Protein AF-A0A964AQ81-F1 (afdb_monomer)

Sequence (277 aa):
MRSPRIARAAFLLLAVCAVAWAATDEEYERGAGLTPALTATPPTLTADADIQGQTYTINPALGIEGCTVDFAFQKAMTGTSPYPAAPGRTVNGVYVKIHSSFSPVCERVCESVTALQVLRNTTTNADGERVTDQPTSRGRRARSGSDDPTAASQGWRVDSGGTDPRYGTGDAVTGSMDPGSETGSAQAPLIVRDAPGHWNTARSAGKDFYTCAVCENPPAQAQVLGCVHWGYFIDASGHAAFDPKPPTTHATAPQQVQDALTRFEGISGNTSYNIPF

Secondary structure (DSSP, 8-state):
-PPP-----------------PPPHHHHHHHTT-HHHHHSSS-SEEE-TTTTT-EEEESSGGG-TT--EEEEEEEEEEEEEE-TTSTT-EEEEEEEEEEEEE-HHHHTT-SEEEEEEEEEEEEE-TTS-EEEPPPSSHHHHHHHTTT-TT-TTTT-EE--SSS--SS-B--GGGS----EEE-B-SSS-EEEEE---EETT--SEEEEEEEEEEEE-TTSPPEEEEEEEEEEEE-TTS-EEESSSS-EEESS--HHHHHHHHHHHTSTTPPP-----

pLDDT: mean 87.77, std 15.88, range [39.0, 98.69]

Foldseek 3Di:
DDDDDDDDDDPDPPPPPPPPDADDPVLLCVLQQNVCQCPDVVRQKAADPLQAQDKDKDPPFVPDHQWMKIWGFPGWTFGKGDGPVDPPFIFGAIKTKIWIAIGPSVQVVFAKKFKAKKKFKWFQDPVRDIATDADPDPVLCLLQCVVPPPQLLRRIATQAPDQERTQDCDDSNVSDNGWHWDMDHNVGTIITIDDGDHTLPDARIKMKMWMFIWGDDPPDAIATSWIKIKMWGQHRVSTIDIPPVVIDIGSHQDSNRVSSLVSSVPDPPHDHSRYDD

Radius of gyration: 21.35 Å; Cα contacts (8 Å, |Δi|>4): 668; chains: 1; bounding box: 62×70×64 Å

Structure (mmCIF, N/CA/C/O backbone):
data_AF-A0A964AQ81-F1
#
_entry.id   AF-A0A964AQ81-F1
#
loop_
_atom_site.group_PDB
_atom_site.id
_atom_site.type_symbol
_atom_site.label_atom_id
_atom_site.label_alt_id
_atom_site.label_comp_id
_atom_site.label_asym_id
_atom_site.label_entity_id
_atom_site.label_seq_id
_atom_site.pdbx_PDB_ins_code
_atom_site.Cartn_x
_atom_site.Cartn_y
_atom_site.Cartn_z
_atom_site.occupancy
_atom_site.B_iso_or_equiv
_atom_site.auth_seq_id
_atom_site.auth_comp_id
_atom_site.auth_asym_id
_atom_site.auth_atom_id
_atom_site.pdbx_PDB_model_num
ATOM 1 N N . MET A 1 1 ? -40.116 53.678 37.582 1.00 48.47 1 MET A N 1
ATOM 2 C CA . MET A 1 1 ? -38.789 53.246 37.093 1.00 48.47 1 MET A CA 1
ATOM 3 C C . MET A 1 1 ? -38.991 52.004 36.237 1.00 48.47 1 MET A C 1
ATOM 5 O O . MET A 1 1 ? -39.529 51.026 36.737 1.00 48.47 1 MET A O 1
ATOM 9 N N . ARG A 1 2 ? -38.734 52.101 34.925 1.00 43.31 2 ARG A N 1
ATOM 10 C CA . ARG A 1 2 ? -39.034 51.059 33.926 1.00 43.31 2 ARG A CA 1
ATOM 11 C C . ARG A 1 2 ? -37.835 50.116 33.784 1.00 43.31 2 ARG A C 1
ATOM 13 O O . ARG A 1 2 ? -36.723 50.587 33.584 1.00 43.31 2 ARG A O 1
ATOM 20 N N . SER A 1 3 ? -38.086 48.813 33.887 1.00 40.03 3 SER A N 1
ATOM 21 C CA . SER A 1 3 ? -37.094 47.744 33.721 1.00 40.03 3 SER A CA 1
ATOM 22 C C . SER A 1 3 ? -36.855 47.460 32.226 1.00 40.03 3 SER A C 1
ATOM 24 O O . SER A 1 3 ? -37.843 47.320 31.495 1.00 40.03 3 SER A O 1
ATOM 26 N N . PRO A 1 4 ? -35.604 47.397 31.728 1.00 53.12 4 PRO A N 1
ATOM 27 C CA . PRO A 1 4 ? -35.339 47.129 30.321 1.00 53.12 4 PRO A CA 1
ATOM 28 C C . PRO A 1 4 ? -35.401 45.623 30.030 1.00 53.12 4 PRO A C 1
ATOM 30 O O . PRO A 1 4 ? -34.745 44.808 30.675 1.00 53.12 4 PRO A O 1
ATOM 33 N N . ARG A 1 5 ? -36.203 45.253 29.026 1.00 53.56 5 ARG A N 1
ATOM 34 C CA . ARG A 1 5 ? -36.255 43.900 28.459 1.00 53.56 5 ARG A CA 1
ATOM 35 C C . ARG A 1 5 ? -35.026 43.688 27.575 1.00 53.56 5 ARG A C 1
ATOM 37 O O . ARG A 1 5 ? -34.899 44.336 26.541 1.00 53.56 5 ARG A O 1
ATOM 44 N N . ILE A 1 6 ? -34.143 42.776 27.973 1.00 50.34 6 ILE A N 1
ATOM 45 C CA . ILE A 1 6 ? -33.010 42.326 27.157 1.00 50.34 6 ILE A CA 1
ATOM 46 C C . ILE A 1 6 ? -33.541 41.305 26.145 1.00 50.34 6 ILE A C 1
ATOM 48 O O . ILE A 1 6 ? -33.956 40.206 26.515 1.00 50.34 6 ILE A O 1
ATOM 52 N N . ALA A 1 7 ? -33.566 41.688 24.870 1.00 48.69 7 ALA A N 1
ATOM 53 C CA . ALA A 1 7 ? -33.881 40.797 23.762 1.00 48.69 7 ALA A CA 1
ATOM 54 C C . ALA A 1 7 ? -32.706 39.831 23.539 1.00 48.69 7 ALA A C 1
ATOM 56 O O . ALA A 1 7 ? -31.598 40.253 23.213 1.00 48.69 7 ALA A O 1
ATOM 57 N N . ARG A 1 8 ? -32.939 38.529 23.733 1.00 49.16 8 ARG A N 1
ATOM 58 C CA . ARG A 1 8 ? -31.987 37.477 23.361 1.00 49.16 8 ARG A CA 1
ATOM 59 C C . ARG A 1 8 ? -32.063 37.266 21.850 1.00 49.16 8 ARG A C 1
ATOM 61 O O . ARG A 1 8 ? -33.038 36.707 21.358 1.00 49.16 8 ARG A O 1
ATOM 68 N N . ALA A 1 9 ? -31.047 37.727 21.128 1.00 46.38 9 ALA A N 1
ATOM 69 C CA . ALA A 1 9 ? -30.838 37.374 19.731 1.00 46.38 9 ALA A CA 1
ATOM 70 C C . ALA A 1 9 ? -30.375 35.911 19.654 1.00 46.38 9 ALA A C 1
ATOM 72 O O . ALA A 1 9 ? -29.319 35.560 20.178 1.00 46.38 9 ALA A O 1
ATOM 73 N N . ALA A 1 10 ? -31.187 35.053 19.038 1.00 45.59 10 ALA A N 1
ATOM 74 C CA . ALA A 1 10 ? -30.802 33.691 18.703 1.00 45.59 10 ALA A CA 1
ATOM 75 C C . ALA A 1 10 ? -29.895 33.737 17.465 1.00 45.59 10 ALA A C 1
ATOM 77 O O . ALA A 1 10 ? -30.363 33.976 16.353 1.00 45.59 10 ALA A O 1
ATOM 78 N N . PHE A 1 11 ? -28.591 33.551 17.666 1.00 43.47 11 PHE A N 1
ATOM 79 C CA . PHE A 1 11 ? -27.650 33.304 16.578 1.00 43.47 11 PHE A CA 1
ATOM 80 C C . PHE A 1 11 ? -27.856 31.868 16.087 1.00 43.47 11 PHE A C 1
ATOM 82 O O . PHE A 1 11 ? -27.459 30.910 16.749 1.00 43.47 11 PHE A O 1
ATOM 89 N N . LEU A 1 12 ? -28.516 31.723 14.939 1.00 42.31 12 LEU A N 1
ATOM 90 C CA . LEU A 1 12 ? -28.568 30.471 14.194 1.00 42.31 12 LEU A CA 1
ATOM 91 C C . LEU A 1 12 ? -27.187 30.278 13.542 1.00 42.31 12 LEU A C 1
ATOM 93 O O . LEU A 1 12 ? -26.885 30.909 12.529 1.00 42.31 12 LEU A O 1
ATOM 97 N N . LEU A 1 13 ? -26.318 29.462 14.144 1.00 42.22 13 LEU A N 1
ATOM 98 C CA . LEU A 1 13 ? -25.118 28.980 13.460 1.00 42.22 13 LEU A CA 1
ATOM 99 C C . LEU A 1 13 ? -25.564 28.007 12.363 1.00 42.22 13 LEU A C 1
ATOM 101 O O . LEU A 1 13 ? -25.889 26.854 12.635 1.00 42.22 13 LEU A O 1
ATOM 105 N N . LEU A 1 14 ? -25.581 28.476 11.116 1.00 41.16 14 LEU A N 1
ATOM 106 C CA . LEU A 1 14 ? -25.519 27.601 9.952 1.00 41.16 14 LEU A CA 1
ATOM 107 C C . LEU A 1 14 ? -24.127 26.964 9.941 1.00 41.16 14 LEU A C 1
ATOM 109 O O . LEU A 1 14 ? -23.158 27.568 9.484 1.00 41.16 14 LEU A O 1
ATOM 113 N N . ALA A 1 15 ? -24.027 25.756 10.492 1.00 40.09 15 ALA A N 1
ATOM 114 C CA . ALA A 1 15 ? -22.892 24.885 10.250 1.00 40.09 15 ALA A CA 1
ATOM 115 C C . ALA A 1 15 ? -22.903 24.528 8.759 1.00 40.09 15 ALA A C 1
ATOM 117 O O . ALA A 1 15 ? -23.693 23.702 8.304 1.00 40.09 15 ALA A O 1
ATOM 118 N N . VAL A 1 16 ? -22.065 25.206 7.978 1.00 40.34 16 VAL A N 1
ATOM 119 C CA . VAL A 1 16 ? -21.731 24.765 6.627 1.00 40.34 16 VAL A CA 1
ATOM 120 C C . VAL A 1 16 ? -20.913 23.490 6.806 1.00 40.34 16 VAL A C 1
ATOM 122 O O . VAL A 1 16 ? -19.717 23.553 7.081 1.00 40.34 16 VAL A O 1
ATOM 125 N N . CYS A 1 17 ? -21.564 22.328 6.716 1.00 39.00 17 CYS A N 1
ATOM 126 C CA . CYS A 1 17 ? -20.859 21.073 6.494 1.00 39.00 17 CYS A CA 1
ATOM 127 C C . CYS A 1 17 ? -20.148 21.208 5.148 1.00 39.00 17 CYS A C 1
ATOM 129 O O . CYS A 1 17 ? -20.772 21.098 4.093 1.00 39.00 17 CYS A O 1
ATOM 131 N N . ALA A 1 18 ? -18.852 21.510 5.186 1.00 42.59 18 ALA A N 1
ATOM 132 C CA . ALA A 1 18 ? -17.992 21.347 4.033 1.00 42.59 18 ALA A CA 1
ATOM 133 C C . ALA A 1 18 ? -17.999 19.853 3.694 1.00 42.59 18 ALA A C 1
ATOM 135 O O . ALA A 1 18 ? -17.359 19.050 4.369 1.00 42.59 18 ALA A O 1
ATOM 136 N N . VAL A 1 19 ? -18.795 19.471 2.697 1.00 44.00 19 VAL A N 1
ATOM 137 C CA . VAL A 1 19 ? -18.707 18.142 2.102 1.00 44.00 19 VAL A CA 1
ATOM 138 C C . VAL A 1 19 ? -17.374 18.124 1.370 1.00 44.00 19 VAL A C 1
ATOM 140 O O . VAL A 1 19 ? -17.234 18.762 0.325 1.00 44.00 19 VAL A O 1
ATOM 143 N N . ALA A 1 20 ? -16.373 17.474 1.961 1.00 52.44 20 ALA A N 1
ATOM 144 C CA . ALA A 1 20 ? -15.154 17.144 1.246 1.00 52.44 20 ALA A CA 1
ATOM 145 C C . ALA A 1 20 ? -15.567 16.318 0.019 1.00 52.44 20 ALA A C 1
ATOM 147 O O . ALA A 1 20 ? -16.202 15.272 0.159 1.00 52.44 20 ALA A O 1
ATOM 148 N N . TRP A 1 21 ? -15.308 16.833 -1.181 1.00 50.22 21 TRP A N 1
ATOM 149 C CA . TRP A 1 21 ? -15.565 16.091 -2.410 1.00 50.22 21 TRP A CA 1
ATOM 150 C C . TRP A 1 21 ? -14.539 14.962 -2.505 1.00 50.22 21 TRP A C 1
ATOM 152 O O . TRP A 1 21 ? -13.345 15.220 -2.623 1.00 50.22 21 TRP A O 1
ATOM 162 N N . ALA A 1 22 ? -15.007 13.719 -2.433 1.00 63.88 22 ALA A N 1
ATOM 163 C CA . ALA A 1 22 ? -14.205 12.555 -2.776 1.00 63.88 22 ALA A CA 1
ATOM 164 C C . ALA A 1 22 ? -13.901 12.565 -4.280 1.00 63.88 22 ALA A C 1
ATOM 166 O O . ALA A 1 22 ? -14.817 12.728 -5.091 1.00 63.88 22 ALA A O 1
ATOM 167 N N . ALA A 1 23 ? -12.634 12.377 -4.657 1.00 70.19 23 ALA A N 1
ATOM 168 C CA . ALA A 1 23 ? -12.266 12.220 -6.059 1.00 70.19 23 ALA A CA 1
ATOM 169 C C . ALA A 1 23 ? -12.896 10.937 -6.625 1.00 70.19 23 ALA A C 1
ATOM 171 O O . ALA A 1 23 ? -12.799 9.857 -6.037 1.00 70.19 23 ALA A O 1
ATOM 172 N N . THR A 1 24 ? -13.521 11.038 -7.795 1.00 85.25 24 THR A N 1
ATOM 173 C CA . THR A 1 24 ? -13.991 9.859 -8.530 1.00 85.25 24 THR A CA 1
ATOM 174 C C . THR A 1 24 ? -12.811 8.975 -8.945 1.00 85.25 24 THR A C 1
ATOM 176 O O . THR A 1 24 ? -11.669 9.429 -9.050 1.00 85.25 24 THR A O 1
ATOM 179 N N . ASP A 1 25 ? -13.072 7.695 -9.231 1.00 87.50 25 ASP A N 1
ATOM 180 C CA . ASP A 1 25 ? -12.021 6.791 -9.721 1.00 87.50 25 ASP A CA 1
ATOM 181 C C . ASP A 1 25 ? -11.381 7.308 -11.011 1.00 87.50 25 ASP A C 1
ATOM 183 O O . ASP A 1 25 ? -10.165 7.255 -11.150 1.00 87.50 25 ASP A O 1
ATOM 187 N N . GLU A 1 26 ? -12.185 7.863 -11.918 1.00 89.69 26 GLU A N 1
ATOM 188 C CA . GLU A 1 26 ? -11.698 8.445 -13.168 1.00 89.69 26 GLU A CA 1
ATOM 189 C C . GLU A 1 26 ? -10.786 9.655 -12.915 1.00 89.69 26 GLU A C 1
ATOM 191 O O . GLU A 1 26 ? -9.747 9.794 -13.562 1.00 89.69 26 GLU A O 1
ATOM 196 N N . GLU A 1 27 ? -11.132 10.522 -11.958 1.00 87.00 27 GLU A N 1
ATOM 197 C CA . GLU A 1 27 ? -10.295 11.663 -11.577 1.00 87.00 27 GLU A CA 1
ATOM 198 C C . GLU A 1 27 ? -8.957 11.220 -10.992 1.00 87.00 27 GLU A C 1
ATOM 200 O O . GLU A 1 27 ? -7.918 11.730 -11.422 1.00 87.00 27 GLU A O 1
ATOM 205 N N . TYR A 1 28 ? -8.974 10.247 -10.075 1.00 87.25 28 TYR A N 1
ATOM 206 C CA . TYR A 1 28 ? -7.752 9.666 -9.526 1.00 87.25 28 TYR A CA 1
ATOM 207 C C . TYR A 1 28 ? -6.903 9.026 -10.628 1.00 87.25 28 TYR A C 1
ATOM 209 O O . TYR A 1 28 ? -5.718 9.326 -10.750 1.00 87.25 28 TYR A O 1
ATOM 217 N N . GLU A 1 29 ? -7.494 8.175 -11.468 1.00 91.81 29 GLU A N 1
ATOM 218 C CA . GLU A 1 29 ? -6.781 7.468 -12.536 1.00 91.81 29 GLU A CA 1
ATOM 219 C C . GLU A 1 29 ? -6.177 8.421 -13.559 1.00 91.81 29 GLU A C 1
ATOM 221 O O . GLU A 1 29 ? -5.062 8.197 -14.035 1.00 91.81 29 GLU A O 1
ATOM 226 N N . ARG A 1 30 ? -6.880 9.509 -13.875 1.00 89.62 30 ARG A N 1
ATOM 227 C CA . ARG A 1 30 ? -6.361 10.569 -14.734 1.00 89.62 30 ARG A CA 1
ATOM 228 C C . ARG A 1 30 ? -5.190 11.294 -14.073 1.00 89.62 30 ARG A C 1
ATOM 230 O O . ARG A 1 30 ? -4.161 11.467 -14.723 1.00 89.62 30 ARG A O 1
ATOM 237 N N . GLY A 1 31 ? -5.320 11.681 -12.802 1.00 84.38 31 GLY A N 1
ATOM 238 C CA . GLY A 1 31 ? -4.259 12.351 -12.039 1.00 84.38 31 GLY A CA 1
ATOM 239 C C . GLY A 1 31 ? -3.008 11.483 -11.863 1.00 84.38 31 GLY A C 1
ATOM 240 O O . GLY A 1 31 ? -1.887 11.955 -12.040 1.00 84.38 31 GLY A O 1
ATOM 241 N N . ALA A 1 32 ? -3.198 10.187 -11.622 1.00 86.38 32 ALA A N 1
ATOM 242 C CA . ALA A 1 32 ? -2.133 9.196 -11.498 1.00 86.38 32 ALA A CA 1
ATOM 243 C C . ALA A 1 32 ? -1.562 8.727 -12.855 1.00 86.38 32 ALA A C 1
ATOM 245 O O . ALA A 1 32 ? -0.608 7.950 -12.885 1.00 86.38 32 ALA A O 1
ATOM 246 N N . GLY A 1 33 ? -2.108 9.187 -13.990 1.00 90.00 33 GLY A N 1
ATOM 247 C CA . GLY A 1 33 ? -1.639 8.810 -15.330 1.00 90.00 33 GLY A CA 1
ATOM 248 C C . GLY A 1 33 ? -1.951 7.373 -15.740 1.00 90.00 33 GLY A C 1
ATOM 249 O O . GLY A 1 33 ? -1.288 6.828 -16.623 1.00 90.00 33 GLY A O 1
ATOM 250 N N . LEU A 1 34 ? -2.948 6.753 -15.113 1.00 93.50 34 LEU A N 1
ATOM 251 C CA . LEU A 1 34 ? -3.354 5.371 -15.355 1.00 93.50 34 LEU A CA 1
ATOM 252 C C . LEU A 1 34 ? -4.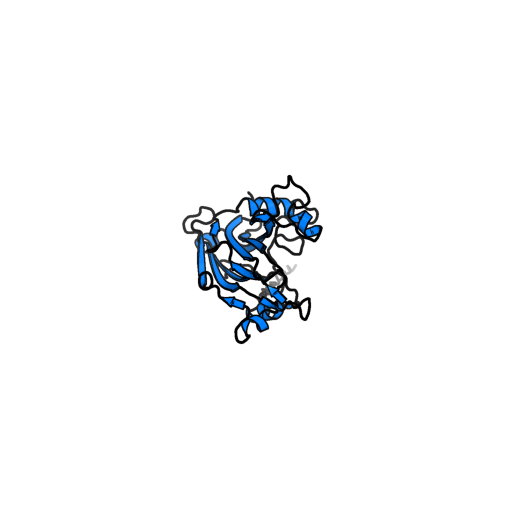265 5.242 -16.579 1.00 93.50 34 LEU A C 1
ATOM 254 O O . LEU A 1 34 ? -4.234 4.208 -17.246 1.00 93.50 34 LEU A O 1
ATOM 258 N N . THR A 1 35 ? -5.027 6.287 -16.930 1.00 95.12 35 THR A N 1
ATOM 259 C CA . THR A 1 35 ? -6.010 6.245 -18.031 1.00 95.12 35 THR A CA 1
ATOM 260 C C . THR A 1 35 ? -5.450 5.673 -19.343 1.00 95.12 35 THR A C 1
ATOM 262 O O . THR A 1 35 ? -6.100 4.789 -19.905 1.00 95.12 35 THR A O 1
ATOM 265 N N . PRO A 1 36 ? -4.256 6.068 -19.843 1.00 96.06 36 PRO A N 1
ATOM 266 C CA . PRO A 1 36 ? -3.727 5.497 -21.083 1.00 96.06 36 PRO A CA 1
ATOM 267 C C . PRO A 1 36 ? -3.436 3.994 -20.985 1.00 96.06 36 PRO A C 1
ATOM 269 O O . PRO A 1 36 ? -3.613 3.276 -21.962 1.00 96.06 36 PRO A O 1
ATOM 272 N N . ALA A 1 37 ? -3.015 3.508 -19.815 1.00 96.56 37 ALA A N 1
ATOM 273 C CA . ALA A 1 37 ? -2.722 2.093 -19.596 1.00 96.56 37 ALA A CA 1
ATOM 274 C C . ALA A 1 37 ? -3.994 1.241 -19.497 1.00 96.56 37 ALA A C 1
ATOM 276 O O . ALA A 1 37 ? -4.024 0.114 -19.988 1.00 96.56 37 ALA A O 1
ATOM 277 N N . LEU A 1 38 ? -5.042 1.802 -18.887 1.00 97.00 38 LEU A N 1
ATOM 278 C CA . LEU A 1 38 ? -6.349 1.165 -18.716 1.00 97.00 38 LEU A CA 1
ATOM 279 C C . LEU A 1 38 ? -7.154 1.104 -20.021 1.00 97.00 38 LEU A C 1
ATOM 281 O O . LEU A 1 38 ? -7.921 0.169 -20.228 1.00 97.00 38 LEU A O 1
ATOM 285 N N . THR A 1 39 ? -6.991 2.100 -20.896 1.00 96.88 39 THR A N 1
ATOM 286 C CA . THR A 1 39 ? -7.784 2.254 -22.133 1.00 96.88 39 THR A CA 1
ATOM 287 C C . THR A 1 39 ? -7.048 1.831 -23.407 1.00 96.88 39 THR A C 1
ATOM 289 O O . THR A 1 39 ? -7.644 1.837 -24.485 1.00 96.88 39 THR A O 1
ATOM 292 N N . ALA A 1 40 ? -5.769 1.443 -23.316 1.00 97.06 40 ALA A N 1
ATOM 293 C CA . ALA A 1 40 ? -5.023 0.897 -24.450 1.00 97.06 40 ALA A CA 1
ATOM 294 C C . ALA A 1 40 ? -5.694 -0.368 -25.023 1.00 97.06 40 ALA A C 1
ATOM 296 O O . ALA A 1 40 ? -6.472 -1.050 -24.359 1.00 97.06 40 ALA A O 1
ATOM 297 N N . THR A 1 41 ? -5.400 -0.696 -26.284 1.00 96.56 41 THR A N 1
ATOM 298 C CA . THR A 1 41 ? -5.907 -1.905 -26.955 1.00 96.56 41 THR A CA 1
ATOM 299 C C . THR A 1 41 ? -4.725 -2.719 -27.507 1.00 96.56 41 THR A C 1
ATOM 301 O O . THR A 1 41 ? -4.213 -2.373 -28.574 1.00 96.56 41 THR A O 1
ATOM 304 N N . PRO A 1 42 ? -4.276 -3.786 -26.812 1.00 95.88 42 PRO A N 1
ATOM 305 C CA . PRO A 1 42 ? -4.765 -4.259 -25.509 1.00 95.88 42 PRO A CA 1
ATOM 306 C C . PRO A 1 42 ? -4.348 -3.339 -24.338 1.00 95.88 42 PRO A C 1
ATOM 308 O O . PRO A 1 42 ? -3.364 -2.605 -24.477 1.00 95.88 42 PRO A O 1
ATOM 311 N N . PRO A 1 43 ? -5.054 -3.381 -23.188 1.00 97.31 43 PRO A N 1
ATOM 312 C CA . PRO A 1 43 ? -4.645 -2.665 -21.981 1.00 97.31 43 PRO A CA 1
ATOM 313 C C . PRO A 1 43 ? -3.256 -3.103 -21.515 1.00 97.31 43 PRO A C 1
ATOM 315 O O . PRO A 1 43 ? -2.910 -4.283 -21.602 1.00 97.31 43 PRO A O 1
ATOM 318 N N . THR A 1 44 ? -2.463 -2.164 -20.998 1.00 97.38 44 THR A N 1
ATOM 319 C CA . THR A 1 44 ? -1.135 -2.462 -20.428 1.00 97.38 44 THR A CA 1
ATO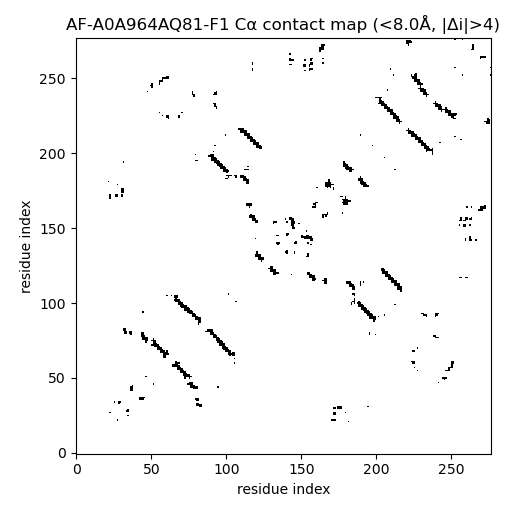M 320 C C . THR A 1 44 ? -1.164 -2.625 -18.912 1.00 97.38 44 THR A C 1
ATOM 322 O O . THR A 1 44 ? -0.194 -3.121 -18.340 1.00 97.38 44 THR A O 1
ATOM 325 N N . LEU A 1 45 ? -2.267 -2.221 -18.273 1.00 97.50 45 LEU A N 1
ATOM 326 C CA . LEU A 1 45 ? -2.673 -2.675 -16.948 1.00 97.50 45 LEU A CA 1
ATOM 327 C C . LEU A 1 45 ? -3.833 -3.654 -17.113 1.00 97.50 45 LEU A C 1
ATOM 329 O O . LEU A 1 45 ? -4.856 -3.315 -17.706 1.00 97.50 45 LEU A O 1
ATOM 333 N N . THR A 1 46 ? -3.676 -4.861 -16.585 1.00 97.94 46 THR A N 1
ATOM 334 C CA . THR A 1 46 ? -4.656 -5.944 -16.712 1.00 97.94 46 THR A CA 1
ATOM 335 C C . THR A 1 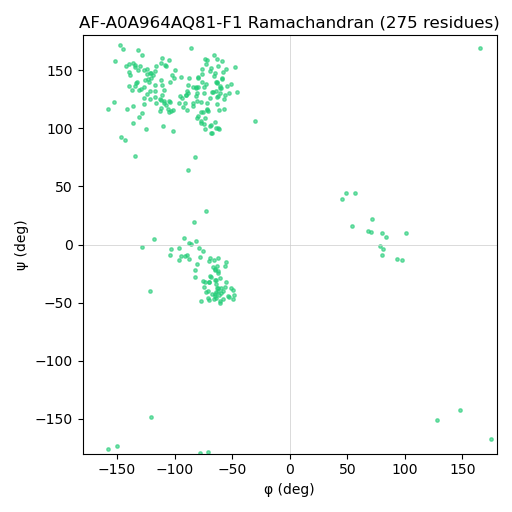46 ? -5.109 -6.415 -15.343 1.00 97.94 46 THR A C 1
ATOM 337 O O . THR A 1 46 ? -4.294 -6.524 -14.432 1.00 97.94 46 THR A O 1
ATOM 340 N N . ALA A 1 47 ? -6.401 -6.705 -15.196 1.00 98.12 47 ALA A N 1
ATOM 341 C CA . ALA A 1 47 ? -6.951 -7.239 -13.955 1.00 98.12 47 ALA A CA 1
ATOM 342 C C . ALA A 1 47 ? -6.315 -8.590 -13.593 1.00 98.12 47 ALA A C 1
ATOM 344 O O . ALA A 1 47 ? -6.212 -9.481 -14.437 1.00 98.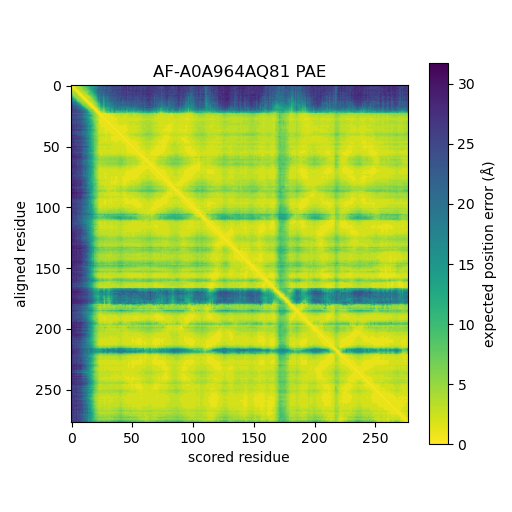12 47 ALA A O 1
ATOM 345 N N . ASP A 1 48 ? -5.950 -8.751 -12.325 1.00 98.19 48 ASP A N 1
ATOM 346 C CA . ASP A 1 48 ? -5.646 -10.048 -11.741 1.00 98.19 48 ASP A CA 1
ATOM 347 C C . ASP A 1 48 ? -6.969 -10.731 -11.371 1.00 98.19 48 ASP A C 1
ATOM 349 O O . ASP A 1 48 ? -7.675 -10.299 -10.457 1.00 98.19 48 ASP A O 1
ATOM 353 N N . ALA A 1 49 ? -7.329 -11.776 -12.118 1.00 97.50 49 ALA A N 1
ATOM 354 C CA . ALA A 1 49 ? -8.627 -12.440 -12.002 1.00 97.50 49 ALA A CA 1
ATOM 355 C C . ALA A 1 49 ? -8.860 -13.128 -10.646 1.00 97.50 49 ALA A C 1
ATOM 357 O O . ALA A 1 49 ? -10.012 -13.354 -10.278 1.00 97.50 49 ALA A O 1
ATOM 358 N N . ASP A 1 50 ? -7.798 -13.437 -9.898 1.00 97.69 50 ASP A N 1
ATOM 359 C CA . ASP A 1 50 ? -7.913 -14.136 -8.616 1.00 97.69 50 ASP A CA 1
ATOM 360 C C . ASP A 1 50 ? -8.046 -13.168 -7.432 1.00 97.69 50 ASP A C 1
ATOM 362 O O . ASP A 1 50 ? -8.311 -13.609 -6.316 1.00 97.69 50 ASP A O 1
ATOM 366 N N . ILE A 1 51 ? -7.838 -11.862 -7.646 1.00 98.31 51 ILE A N 1
ATOM 367 C CA . ILE A 1 51 ? -7.876 -10.840 -6.586 1.00 98.31 51 ILE A CA 1
ATOM 368 C C . ILE A 1 51 ? -8.921 -9.767 -6.885 1.00 98.31 51 ILE A C 1
ATOM 370 O O . ILE A 1 51 ? -9.619 -9.323 -5.974 1.00 98.31 51 ILE A O 1
ATOM 374 N N . GLN A 1 52 ? -9.069 -9.336 -8.140 1.00 98.50 52 GLN A N 1
ATOM 375 C CA . GLN A 1 52 ? -10.023 -8.281 -8.465 1.00 98.50 52 GLN A CA 1
ATOM 376 C C . GLN A 1 52 ? -11.457 -8.733 -8.161 1.00 98.50 52 GLN A C 1
ATOM 378 O O . GLN A 1 52 ? -11.918 -9.773 -8.625 1.00 98.50 52 GLN A O 1
ATOM 383 N N . GLY A 1 53 ? -12.173 -7.919 -7.389 1.00 97.50 53 GLY A N 1
ATOM 384 C CA . GLY A 1 53 ? -13.523 -8.206 -6.911 1.00 97.50 53 GLY A CA 1
ATOM 385 C C . GLY A 1 53 ? -13.578 -9.124 -5.688 1.00 97.50 53 GLY A C 1
ATOM 386 O O . GLY A 1 53 ? -14.667 -9.329 -5.153 1.00 97.50 53 GLY A O 1
ATOM 387 N N . GLN A 1 54 ? -12.445 -9.650 -5.211 1.00 98.62 54 GLN A N 1
ATOM 388 C CA . GLN A 1 54 ? -12.408 -10.445 -3.985 1.00 98.62 54 GLN A CA 1
ATOM 389 C C . GLN A 1 54 ? -12.508 -9.559 -2.743 1.00 98.62 54 GLN A C 1
ATOM 391 O O . GLN A 1 54 ? -12.079 -8.402 -2.734 1.00 98.62 54 GLN A O 1
ATOM 396 N N . THR A 1 55 ? -13.078 -10.131 -1.685 1.00 98.62 55 THR A N 1
ATOM 397 C CA . THR A 1 55 ? -13.211 -9.495 -0.372 1.00 98.62 55 THR A CA 1
ATOM 398 C C . THR A 1 55 ? -12.526 -10.350 0.679 1.00 98.62 55 THR A C 1
ATOM 400 O O . THR A 1 55 ? -12.747 -11.558 0.741 1.00 98.62 55 THR A O 1
ATOM 403 N N . TYR A 1 56 ? -11.708 -9.708 1.507 1.00 98.38 56 TYR A N 1
ATOM 404 C CA . TYR A 1 56 ? -11.002 -10.351 2.605 1.00 98.38 56 TYR A CA 1
ATOM 405 C C . TYR A 1 56 ? -11.542 -9.826 3.930 1.00 98.38 56 TYR A C 1
ATOM 407 O O . TYR A 1 56 ? -11.407 -8.644 4.244 1.00 98.38 56 TYR A O 1
ATOM 415 N N . THR A 1 57 ? -12.163 -10.718 4.694 1.00 98.25 57 THR A N 1
ATOM 416 C CA . THR A 1 57 ? -12.940 -10.369 5.884 1.00 98.25 57 THR A CA 1
ATOM 417 C C . THR A 1 57 ? -12.152 -10.612 7.168 1.00 98.25 57 THR A C 1
ATOM 419 O O . THR A 1 57 ? -11.422 -11.597 7.298 1.00 98.25 57 THR A O 1
ATOM 422 N N . ILE A 1 58 ? -12.343 -9.730 8.144 1.00 97.62 58 ILE A N 1
ATOM 423 C CA . ILE A 1 58 ? -11.912 -9.883 9.534 1.00 97.62 58 ILE A CA 1
ATOM 424 C C . ILE A 1 58 ? -13.156 -9.918 10.411 1.00 97.62 58 ILE A C 1
ATOM 426 O O . ILE A 1 58 ? -13.922 -8.959 10.434 1.00 97.62 58 ILE A O 1
ATOM 430 N N . ASN A 1 59 ? -13.328 -11.004 11.161 1.00 95.44 59 ASN A N 1
ATOM 431 C CA . ASN A 1 59 ? -14.360 -11.147 12.183 1.00 95.44 59 ASN A CA 1
ATOM 432 C C . ASN A 1 59 ? -13.871 -12.145 13.256 1.00 95.44 59 ASN A C 1
ATOM 434 O O . ASN A 1 59 ? -13.555 -13.282 12.895 1.00 95.44 59 ASN A O 1
ATOM 438 N N . PRO A 1 60 ? -13.803 -11.771 14.546 1.00 94.88 60 PRO A N 1
ATOM 439 C CA . PRO A 1 60 ? -14.128 -10.456 15.103 1.00 94.88 60 PRO A CA 1
ATOM 440 C C . PRO A 1 60 ? -12.978 -9.446 14.957 1.00 94.88 60 PRO A C 1
ATOM 442 O O . PRO A 1 60 ? -11.826 -9.750 15.268 1.00 94.88 60 PRO A O 1
ATOM 445 N N . ALA A 1 61 ? -13.293 -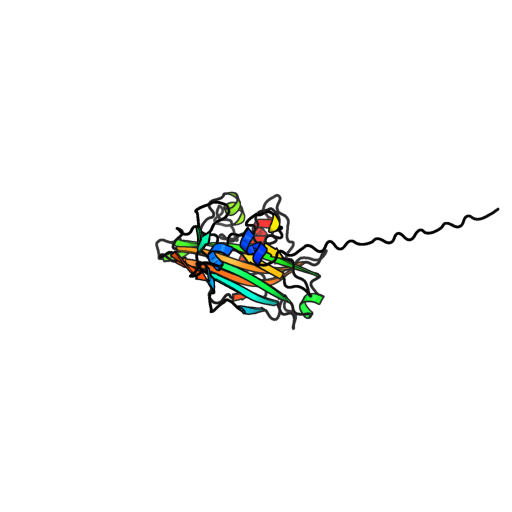8.218 14.549 1.00 92.62 61 ALA A N 1
ATOM 446 C CA . ALA A 1 61 ? -12.390 -7.074 14.667 1.00 92.62 61 ALA A CA 1
ATOM 447 C C . ALA A 1 61 ? -12.415 -6.514 16.100 1.00 92.62 61 ALA A C 1
ATOM 449 O O . ALA A 1 61 ? -13.449 -6.542 16.770 1.00 92.62 61 ALA A O 1
ATOM 450 N N . LEU A 1 62 ? -11.257 -6.061 16.603 1.00 88.81 62 LEU A N 1
ATOM 451 C CA . LEU A 1 62 ? -11.050 -5.643 18.005 1.00 88.81 62 LEU A CA 1
ATOM 452 C C . LEU A 1 62 ? -11.452 -6.695 19.065 1.00 88.81 62 LEU A C 1
ATOM 454 O O . LEU A 1 62 ? -11.641 -6.365 20.234 1.00 88.81 62 LEU A O 1
ATOM 458 N N . GLY A 1 63 ? -11.630 -7.962 18.675 1.00 89.62 63 GLY A N 1
ATOM 459 C CA . GLY A 1 63 ? -12.197 -8.993 19.552 1.00 89.62 63 GLY A CA 1
ATOM 460 C C . GLY A 1 63 ? -13.679 -8.783 19.902 1.00 89.62 63 GLY A C 1
ATOM 461 O O . GLY A 1 63 ? -14.192 -9.468 20.785 1.00 89.62 63 GLY A O 1
ATOM 462 N N . ILE A 1 64 ? -14.377 -7.863 19.228 1.00 90.69 64 ILE A N 1
ATOM 463 C CA . ILE A 1 64 ? -15.800 -7.583 19.438 1.00 90.69 64 ILE A CA 1
ATOM 464 C C . ILE A 1 64 ? -16.621 -8.488 18.516 1.00 90.69 64 ILE A C 1
ATOM 466 O O . ILE A 1 64 ? -16.563 -8.370 17.292 1.00 90.69 64 ILE A O 1
ATOM 470 N N . GLU A 1 65 ? -17.412 -9.390 19.096 1.00 94.00 65 GLU A N 1
ATOM 471 C CA . GLU A 1 65 ? -18.285 -10.288 18.334 1.00 94.00 65 GLU A CA 1
ATOM 472 C C . GLU A 1 65 ? -19.238 -9.501 17.418 1.00 94.00 65 GLU A C 1
ATOM 474 O O . GLU A 1 65 ? -19.914 -8.563 17.845 1.00 94.00 65 GLU A O 1
ATOM 479 N N . GLY A 1 66 ? -19.275 -9.871 16.136 1.00 91.69 66 GLY A N 1
ATOM 480 C CA . GLY A 1 66 ? -20.097 -9.203 15.125 1.00 91.69 66 GLY A CA 1
ATOM 481 C C . GLY A 1 66 ? -19.502 -7.906 14.567 1.00 91.69 66 GLY A C 1
ATOM 482 O O . GLY A 1 66 ? -20.020 -7.402 13.566 1.00 91.69 66 GLY A O 1
ATOM 483 N N . CYS A 1 67 ? -18.408 -7.380 15.131 1.00 93.50 67 CYS A N 1
ATOM 484 C CA . CYS A 1 67 ? -17.620 -6.335 14.478 1.00 93.50 67 CYS A CA 1
ATOM 485 C C . CYS A 1 67 ? -16.832 -6.968 13.325 1.00 93.50 67 CYS A C 1
ATOM 487 O O . CYS A 1 67 ? -15.926 -7.770 13.542 1.00 93.50 67 CYS A O 1
ATOM 489 N N . THR A 1 68 ? -17.234 -6.650 12.094 1.00 95.62 68 THR A N 1
ATOM 490 C CA . THR A 1 68 ? -16.639 -7.179 10.862 1.00 95.62 68 THR A CA 1
ATOM 491 C C . THR A 1 68 ? -16.016 -6.044 10.063 1.00 95.62 68 THR A C 1
ATOM 493 O O . THR A 1 68 ? -16.627 -4.982 9.935 1.00 95.62 68 THR A O 1
ATOM 496 N N . VAL A 1 69 ? -14.822 -6.282 9.523 1.00 96.56 69 VAL A N 1
ATOM 497 C CA . VAL A 1 69 ? -14.140 -5.385 8.582 1.00 96.56 69 VAL A CA 1
ATOM 498 C C . VAL A 1 69 ? -13.886 -6.156 7.297 1.00 96.56 69 VAL A C 1
ATOM 500 O O . VAL A 1 69 ? -13.253 -7.210 7.330 1.00 96.56 69 VAL A O 1
ATOM 503 N N . ASP A 1 70 ? -14.348 -5.625 6.175 1.00 98.00 70 ASP A N 1
ATOM 504 C CA . ASP A 1 70 ? -14.185 -6.235 4.857 1.00 98.00 70 ASP A CA 1
ATOM 505 C C . ASP A 1 70 ? -13.248 -5.394 4.002 1.00 98.00 70 ASP A C 1
ATOM 507 O O . ASP A 1 70 ? -13.536 -4.225 3.780 1.00 98.00 70 ASP A O 1
ATOM 511 N N . PHE A 1 71 ? -12.171 -5.984 3.480 1.00 98.44 71 PHE A N 1
ATOM 512 C CA . PHE A 1 71 ? -11.271 -5.357 2.508 1.00 98.44 71 PHE A CA 1
ATOM 513 C C . PHE A 1 71 ? -11.578 -5.879 1.102 1.00 98.44 71 PHE A C 1
ATOM 515 O O . PHE A 1 71 ? -11.114 -6.953 0.711 1.00 98.44 71 PHE A O 1
ATOM 522 N N . ALA A 1 72 ? -12.363 -5.129 0.332 1.00 98.50 72 ALA A N 1
ATOM 523 C CA . ALA A 1 72 ? -12.740 -5.470 -1.035 1.00 98.50 72 ALA A CA 1
ATOM 524 C C . ALA A 1 72 ? -11.780 -4.847 -2.061 1.00 98.50 72 ALA A C 1
ATOM 526 O O . ALA A 1 72 ? -11.710 -3.623 -2.198 1.00 98.50 72 ALA A O 1
ATOM 527 N N . PHE A 1 73 ? -11.087 -5.680 -2.839 1.00 98.38 73 PHE A N 1
ATOM 528 C CA . PHE A 1 73 ? -10.180 -5.255 -3.912 1.00 98.38 73 PHE A CA 1
ATOM 529 C C . PHE A 1 73 ? -10.970 -4.941 -5.186 1.00 98.38 73 PHE A C 1
ATOM 531 O O . PHE A 1 73 ? -10.985 -5.708 -6.147 1.00 98.38 73 PHE A O 1
ATOM 538 N N . GLN A 1 74 ? -11.648 -3.793 -5.201 1.00 97.88 74 GLN A N 1
ATOM 539 C CA . GLN A 1 74 ? -12.453 -3.323 -6.338 1.00 97.88 74 GLN A CA 1
ATOM 540 C C . GLN A 1 74 ? -11.634 -3.229 -7.631 1.00 97.88 74 GLN A C 1
ATOM 542 O O . GLN A 1 74 ? -12.129 -3.547 -8.712 1.00 97.88 74 GLN A O 1
ATOM 547 N N . LYS A 1 75 ? -10.364 -2.827 -7.512 1.00 97.75 75 LYS A N 1
ATOM 548 C CA . LYS A 1 75 ? -9.367 -2.954 -8.576 1.00 97.75 75 LYS A CA 1
ATOM 549 C C . LYS A 1 75 ? -8.147 -3.671 -8.027 1.00 97.75 75 LYS A C 1
ATOM 551 O O . LYS A 1 75 ? -7.681 -3.350 -6.935 1.00 97.75 75 LYS A O 1
ATOM 556 N N . ALA A 1 76 ? -7.642 -4.617 -8.803 1.00 98.19 76 ALA A N 1
ATOM 557 C CA . ALA A 1 76 ? -6.382 -5.295 -8.558 1.00 98.19 76 ALA A CA 1
ATOM 558 C C . ALA A 1 76 ? -5.778 -5.598 -9.924 1.00 98.19 76 ALA A C 1
ATOM 560 O O . ALA A 1 76 ? -6.134 -6.582 -10.565 1.00 98.19 76 ALA A O 1
ATOM 561 N N . MET A 1 77 ? -4.945 -4.690 -10.417 1.00 98.38 77 MET A N 1
ATOM 562 C CA . MET A 1 77 ? -4.410 -4.745 -11.774 1.00 98.38 77 MET A CA 1
ATOM 563 C C . MET A 1 77 ? -2.893 -4.805 -11.734 1.00 98.38 77 MET A C 1
ATOM 565 O O . MET A 1 77 ? -2.278 -4.141 -10.906 1.00 98.38 77 MET A O 1
ATOM 569 N N . THR A 1 78 ? -2.289 -5.559 -12.642 1.00 97.88 78 THR A N 1
ATOM 570 C CA . THR A 1 78 ? -0.837 -5.673 -12.807 1.00 97.88 78 THR A CA 1
ATOM 571 C C . THR A 1 78 ? -0.418 -5.130 -14.165 1.00 97.88 78 THR A C 1
ATOM 573 O O . THR A 1 78 ? -1.195 -5.128 -15.122 1.00 97.88 78 THR A O 1
ATOM 576 N N . GLY A 1 79 ? 0.827 -4.671 -14.264 1.00 97.00 79 GLY A N 1
ATOM 577 C CA . GLY A 1 79 ? 1.449 -4.310 -15.533 1.00 97.00 79 GLY A CA 1
ATOM 578 C C . GLY A 1 79 ? 2.046 -2.913 -15.524 1.00 97.00 79 GLY A C 1
ATOM 579 O O . GLY A 1 79 ? 2.493 -2.410 -14.492 1.00 97.00 79 GLY A O 1
ATOM 580 N N . THR A 1 80 ? 2.080 -2.296 -16.703 1.00 96.62 80 THR A N 1
ATOM 581 C CA . THR A 1 80 ? 2.817 -1.051 -16.930 1.00 96.62 80 THR A CA 1
ATOM 582 C C . THR A 1 80 ? 1.902 0.132 -17.194 1.00 96.62 80 THR A C 1
ATOM 584 O O . THR A 1 80 ? 0.944 0.014 -17.960 1.00 96.62 80 THR A O 1
ATOM 587 N N . SER A 1 81 ? 2.260 1.299 -16.663 1.00 95.44 81 SER A N 1
ATOM 588 C CA . SER A 1 81 ? 1.576 2.565 -16.929 1.00 95.44 81 SER A CA 1
ATOM 589 C C . SER A 1 81 ? 2.554 3.715 -17.188 1.00 95.44 81 SER A C 1
ATOM 591 O O . SER A 1 81 ? 3.710 3.659 -16.759 1.00 95.44 81 SER A O 1
ATOM 593 N N . PRO A 1 82 ? 2.135 4.774 -17.904 1.00 94.12 82 PRO A N 1
ATOM 594 C CA . PRO A 1 82 ? 2.889 6.024 -17.965 1.00 94.12 82 PRO A CA 1
ATOM 595 C C . PRO A 1 82 ? 3.154 6.604 -16.574 1.00 94.12 82 PRO A C 1
ATOM 597 O O . PRO A 1 82 ? 2.363 6.410 -15.653 1.00 94.12 82 PRO A O 1
ATOM 600 N N . TYR A 1 83 ? 4.255 7.342 -16.435 1.00 90.19 83 TYR A N 1
ATOM 601 C CA . TYR A 1 83 ? 4.585 8.066 -15.209 1.00 90.19 83 TYR A CA 1
ATOM 602 C C . TYR A 1 83 ? 4.450 9.586 -15.426 1.00 90.19 83 TYR A C 1
ATOM 604 O O . TYR A 1 83 ? 5.346 10.189 -16.023 1.00 90.19 83 TYR A O 1
ATOM 612 N N . PRO A 1 84 ? 3.358 10.226 -14.959 1.00 86.44 84 PRO A N 1
ATOM 613 C CA . PRO A 1 84 ? 3.079 11.652 -15.153 1.00 86.44 84 PRO A CA 1
ATOM 614 C C . PRO A 1 84 ? 4.244 12.587 -14.833 1.00 86.44 84 PRO A C 1
ATOM 616 O O . PRO A 1 84 ? 4.534 13.501 -15.603 1.00 86.44 84 PRO A O 1
ATOM 619 N N . ALA A 1 85 ? 4.948 12.337 -13.726 1.00 85.31 85 ALA A N 1
ATOM 620 C CA . ALA A 1 85 ? 6.032 13.203 -13.273 1.00 85.31 85 ALA A CA 1
ATOM 621 C C . ALA A 1 85 ? 7.338 13.056 -14.086 1.00 85.31 85 ALA A C 1
ATOM 623 O O . ALA A 1 85 ? 8.280 13.814 -13.861 1.00 85.31 85 ALA A O 1
ATOM 624 N N . ALA A 1 86 ? 7.423 12.113 -15.035 1.00 87.88 86 ALA A N 1
ATOM 625 C CA . ALA A 1 86 ? 8.529 12.027 -15.991 1.00 87.88 86 ALA A CA 1
ATOM 626 C C . ALA A 1 86 ? 8.018 11.587 -17.380 1.00 87.88 86 ALA A C 1
ATOM 628 O O . ALA A 1 86 ? 7.993 10.388 -17.678 1.00 87.88 86 ALA A O 1
ATOM 629 N N . PRO A 1 87 ? 7.629 12.538 -18.252 1.00 89.19 87 PRO A N 1
ATOM 630 C CA . PRO A 1 87 ? 7.105 12.242 -19.583 1.00 89.19 87 PRO A CA 1
ATOM 631 C C . PRO A 1 87 ? 7.997 11.288 -20.390 1.00 89.19 87 PRO A C 1
ATOM 633 O O . PRO A 1 87 ? 9.223 11.398 -20.384 1.00 89.19 87 PRO A O 1
ATOM 636 N N . GLY A 1 88 ? 7.376 10.332 -21.086 1.00 91.88 88 GLY A N 1
ATOM 637 C CA . GLY A 1 88 ? 8.076 9.297 -21.859 1.00 91.88 88 GLY A CA 1
ATOM 638 C C . GLY A 1 88 ? 8.647 8.146 -21.022 1.00 91.88 88 GLY A C 1
ATOM 639 O O . GLY A 1 88 ? 9.213 7.208 -21.581 1.00 91.88 88 GLY A O 1
ATOM 640 N N . ARG A 1 89 ? 8.496 8.182 -19.693 1.00 94.19 89 ARG A N 1
ATOM 641 C CA . ARG A 1 89 ? 8.846 7.077 -18.795 1.00 94.19 89 ARG A CA 1
ATOM 642 C C . ARG A 1 89 ? 7.598 6.290 -18.416 1.00 94.19 89 ARG A C 1
ATOM 644 O O . ARG A 1 89 ? 6.500 6.838 -18.322 1.00 94.19 89 ARG A O 1
ATOM 651 N N . THR A 1 90 ? 7.790 5.004 -18.157 1.00 95.62 90 THR A N 1
ATOM 652 C CA . THR A 1 90 ? 6.747 4.110 -17.655 1.00 95.62 90 THR A CA 1
ATOM 653 C C . THR A 1 90 ? 7.193 3.443 -16.364 1.00 95.62 90 THR A C 1
ATOM 655 O O . THR A 1 90 ? 8.386 3.232 -16.107 1.00 95.62 90 THR A O 1
ATOM 658 N N . VAL A 1 91 ? 6.205 3.122 -15.544 1.00 95.06 91 VAL A N 1
ATOM 659 C CA . VAL A 1 91 ? 6.337 2.348 -14.318 1.00 95.06 91 VAL A CA 1
ATOM 660 C C . VAL A 1 91 ? 5.647 0.999 -14.488 1.00 95.06 91 VAL A C 1
ATOM 662 O O . VAL A 1 91 ? 4.785 0.841 -15.346 1.00 95.06 91 VAL A O 1
ATOM 665 N N . ASN A 1 92 ? 6.076 0.018 -13.707 1.00 95.69 92 ASN A N 1
ATOM 666 C CA . ASN A 1 92 ? 5.565 -1.340 -13.638 1.00 95.69 92 ASN A CA 1
ATOM 667 C C . ASN A 1 92 ? 5.222 -1.665 -12.179 1.00 95.69 92 ASN A C 1
ATOM 669 O O . ASN A 1 92 ? 5.843 -1.127 -11.254 1.00 95.69 92 ASN A O 1
ATOM 673 N N . GLY A 1 93 ? 4.243 -2.535 -11.969 1.00 95.62 93 GLY A N 1
ATOM 674 C CA . GLY A 1 93 ? 3.792 -2.925 -10.637 1.00 95.62 93 GLY A CA 1
ATOM 675 C C . GLY A 1 93 ? 2.307 -3.239 -10.624 1.00 95.62 93 GLY A C 1
ATOM 676 O O . GLY A 1 93 ? 1.788 -3.813 -11.583 1.00 95.62 93 GLY A O 1
ATOM 677 N N . VAL A 1 94 ? 1.638 -2.855 -9.537 1.00 96.88 94 VAL A N 1
ATOM 678 C CA . VAL A 1 94 ? 0.193 -3.035 -9.375 1.00 96.88 94 VAL A CA 1
ATOM 679 C C . VAL A 1 94 ? -0.522 -1.716 -9.145 1.00 96.88 94 VAL A C 1
ATOM 681 O O . VAL A 1 94 ? 0.028 -0.802 -8.536 1.00 96.88 94 VAL A O 1
ATOM 684 N N . TYR A 1 95 ? -1.751 -1.648 -9.641 1.00 96.56 95 TYR A N 1
ATOM 685 C CA . TYR A 1 95 ? -2.737 -0.639 -9.291 1.00 96.56 95 TYR A CA 1
ATOM 686 C C . TYR A 1 95 ? -3.831 -1.309 -8.457 1.00 96.56 95 TYR A C 1
ATOM 688 O O . TYR A 1 95 ? -4.451 -2.276 -8.913 1.00 96.56 95 TYR A O 1
ATOM 696 N N . VAL A 1 96 ? -4.076 -0.800 -7.250 1.00 97.12 96 VAL A N 1
ATOM 697 C CA . VAL A 1 96 ? -5.149 -1.287 -6.377 1.00 97.12 96 VAL A CA 1
ATOM 698 C C . VAL A 1 96 ? -6.149 -0.193 -6.039 1.00 97.12 96 VAL A C 1
ATOM 700 O O . VAL A 1 96 ? -5.800 0.977 -5.883 1.00 97.12 96 VAL A O 1
ATOM 703 N N . LYS A 1 97 ? -7.404 -0.613 -5.871 1.00 96.38 97 LYS A N 1
ATOM 704 C CA . LYS A 1 97 ? -8.444 0.133 -5.167 1.00 96.38 97 LYS A CA 1
ATOM 705 C C . LYS A 1 97 ? -9.054 -0.792 -4.124 1.00 96.38 97 LYS A C 1
ATOM 707 O O . LYS A 1 97 ? -9.722 -1.761 -4.485 1.00 96.38 97 LYS A O 1
ATOM 712 N N . ILE A 1 98 ? -8.837 -0.473 -2.855 1.00 97.75 98 ILE A N 1
ATOM 713 C CA . ILE A 1 98 ? -9.337 -1.236 -1.714 1.00 97.75 98 ILE A CA 1
ATOM 714 C C . ILE A 1 98 ? -10.470 -0.436 -1.073 1.00 97.75 98 ILE A C 1
ATOM 716 O O . ILE A 1 98 ? -10.273 0.700 -0.649 1.00 97.75 98 ILE A O 1
ATOM 720 N N . HIS A 1 99 ? -11.663 -1.023 -1.027 1.00 97.19 99 HIS A N 1
ATOM 721 C CA . HIS A 1 99 ? -12.789 -0.531 -0.239 1.00 97.19 99 HIS A CA 1
ATOM 722 C C . HIS A 1 99 ? -12.820 -1.279 1.083 1.00 97.19 99 HIS A C 1
ATOM 724 O O . HIS A 1 99 ? -12.949 -2.500 1.079 1.00 97.19 99 HIS A O 1
ATOM 730 N N . SER A 1 100 ? -12.740 -0.549 2.189 1.00 96.75 100 SER A N 1
ATOM 731 C CA . SER A 1 100 ? -12.904 -1.119 3.520 1.00 96.75 100 SER A CA 1
ATOM 732 C C . SER A 1 100 ? -14.276 -0.749 4.070 1.00 96.75 100 SER A C 1
ATOM 734 O O . SER A 1 100 ? -14.545 0.435 4.278 1.00 96.75 100 SER A O 1
ATOM 736 N N . SER A 1 101 ? -15.147 -1.736 4.270 1.00 95.50 101 SER A N 1
ATOM 737 C CA . SER A 1 101 ? -16.459 -1.548 4.904 1.00 95.50 101 SER A CA 1
ATOM 738 C C . SER A 1 101 ? -16.493 -2.153 6.300 1.00 95.50 101 SER A C 1
ATOM 740 O O . SER A 1 101 ? -15.758 -3.092 6.605 1.00 95.50 101 SER A O 1
ATOM 742 N N . PHE A 1 102 ? -17.368 -1.610 7.143 1.00 93.06 102 PHE A N 1
ATOM 743 C CA . PHE A 1 102 ? -17.445 -1.926 8.564 1.00 93.06 102 PHE A CA 1
ATOM 744 C C . PHE A 1 102 ? -18.867 -2.354 8.913 1.00 93.06 102 PHE A C 1
ATOM 746 O O . PHE A 1 102 ? -19.829 -1.796 8.388 1.00 93.06 102 PHE A O 1
ATOM 753 N N . SER A 1 103 ? -19.022 -3.350 9.785 1.00 93.06 103 SER A N 1
ATOM 754 C CA . SER A 1 103 ? -20.353 -3.706 10.277 1.00 93.06 103 SER A CA 1
ATOM 755 C C . SER A 1 103 ? -20.882 -2.644 11.253 1.00 93.06 103 SER A C 1
ATOM 757 O O . SER A 1 103 ? -20.085 -2.029 11.970 1.00 93.06 103 SER A O 1
ATOM 759 N N . PRO A 1 104 ? -22.216 -2.520 11.419 1.00 90.25 104 PRO A N 1
ATOM 760 C CA . PRO A 1 104 ? -22.822 -1.605 12.392 1.00 90.25 104 PRO A CA 1
ATOM 761 C C . PRO A 1 104 ? -22.366 -1.790 13.844 1.00 90.25 104 PRO A C 1
ATOM 763 O O . PRO A 1 104 ? -22.554 -0.915 14.689 1.00 90.25 104 PRO A O 1
ATOM 766 N N . VAL A 1 105 ? -21.786 -2.947 14.172 1.00 90.00 105 VAL A N 1
ATOM 767 C CA . VAL A 1 105 ? -21.216 -3.201 15.499 1.00 90.00 105 VAL A CA 1
ATOM 768 C C . VAL A 1 105 ? -19.910 -2.425 15.686 1.00 90.00 105 VAL A C 1
ATOM 770 O O . VAL A 1 105 ? -19.718 -1.843 16.751 1.00 90.00 105 VAL A O 1
ATOM 773 N N . CYS A 1 106 ? -19.055 -2.357 14.660 1.00 85.50 106 CYS A N 1
ATOM 774 C CA . CYS A 1 106 ? -17.814 -1.577 14.699 1.00 85.50 106 CYS A CA 1
ATOM 775 C C . CYS A 1 106 ? -18.081 -0.068 14.811 1.00 85.50 106 CYS A C 1
ATOM 777 O O . CYS A 1 106 ? -17.324 0.659 15.440 1.00 85.50 106 CYS A O 1
ATOM 779 N N . GLU A 1 107 ? -19.195 0.406 14.258 1.00 79.19 107 GLU A N 1
ATOM 780 C CA . GLU A 1 107 ? -19.584 1.823 14.280 1.00 79.19 107 GLU A CA 1
ATOM 781 C C . GLU A 1 107 ? -19.861 2.349 15.688 1.00 79.19 107 GLU A C 1
ATOM 783 O O . GLU A 1 107 ? -19.630 3.516 15.986 1.00 79.19 107 GLU A O 1
ATOM 788 N N . ARG A 1 108 ? -20.330 1.484 16.595 1.00 82.38 108 ARG A N 1
ATOM 789 C CA . ARG A 1 108 ? -20.591 1.876 17.991 1.00 82.38 108 ARG A CA 1
ATOM 790 C C . ARG A 1 108 ? -19.328 2.299 18.729 1.00 82.38 108 ARG A C 1
ATOM 792 O O . ARG A 1 108 ? -19.429 2.916 19.787 1.00 82.38 108 ARG A O 1
ATOM 799 N N . VAL A 1 109 ? -18.170 1.916 18.200 1.00 82.31 109 VAL A N 1
ATOM 800 C CA . VAL A 1 109 ? -16.865 2.197 18.779 1.00 82.31 109 VAL A CA 1
ATOM 801 C C . VAL A 1 109 ? -15.998 3.050 17.862 1.00 82.31 109 VAL A C 1
ATOM 803 O O . VAL A 1 109 ? -14.858 3.250 18.239 1.00 82.31 109 VAL A O 1
ATOM 806 N N . CYS A 1 110 ? -16.485 3.534 16.709 1.00 83.81 110 CYS A N 1
ATOM 807 C CA . CYS A 1 110 ? -15.687 4.292 15.736 1.00 83.81 110 CYS A CA 1
ATOM 808 C C . CYS A 1 110 ? -16.470 5.436 15.095 1.00 83.81 110 CYS A C 1
ATOM 810 O O . CYS A 1 110 ? -17.421 5.191 14.354 1.00 83.81 110 CYS A O 1
ATOM 812 N N . GLU A 1 111 ? -16.036 6.677 15.328 1.00 82.12 111 GLU A N 1
ATOM 813 C CA . GLU A 1 111 ? -16.616 7.859 14.677 1.00 82.12 111 GLU A CA 1
ATOM 814 C C . GLU A 1 111 ? -16.129 8.006 13.227 1.00 82.12 111 GLU A C 1
ATOM 816 O O . GLU A 1 111 ? -16.937 8.150 12.306 1.00 82.12 111 GLU A O 1
ATOM 821 N N . SER A 1 112 ? -14.815 7.912 13.012 1.00 90.06 112 SER A N 1
ATOM 822 C CA . SER A 1 112 ? -14.196 7.938 11.686 1.00 90.06 112 SER A CA 1
ATOM 823 C C . SER A 1 112 ? -13.141 6.851 11.544 1.00 90.06 112 SER A C 1
ATOM 825 O O . SER A 1 112 ? -12.555 6.390 12.525 1.00 90.06 112 SER A O 1
ATOM 827 N N . VAL A 1 113 ? -12.899 6.424 10.306 1.00 92.25 113 VAL A N 1
ATOM 828 C CA . VAL A 1 113 ? -11.882 5.419 9.998 1.00 92.25 113 VAL A CA 1
ATOM 829 C C . VAL A 1 113 ? -10.936 5.942 8.931 1.00 92.25 113 VAL A C 1
ATOM 831 O O . VAL A 1 113 ? -11.344 6.257 7.818 1.00 92.25 113 VAL A O 1
ATOM 834 N N . THR A 1 114 ? -9.654 6.008 9.249 1.00 94.00 114 THR A N 1
ATOM 835 C CA . THR A 1 114 ? -8.593 6.461 8.347 1.00 94.00 114 THR A CA 1
ATOM 836 C C . THR A 1 114 ? -7.685 5.297 7.961 1.00 94.00 114 THR A C 1
ATOM 838 O O . THR A 1 114 ? -7.666 4.245 8.604 1.00 94.00 114 THR A O 1
ATOM 841 N N . ALA A 1 115 ? -6.937 5.452 6.869 1.00 95.38 115 ALA A N 1
ATOM 842 C CA . ALA A 1 115 ? -5.963 4.452 6.453 1.00 95.38 115 ALA A CA 1
ATOM 843 C C . ALA A 1 115 ? -4.607 4.708 7.120 1.00 95.38 115 ALA A C 1
ATOM 845 O O . ALA A 1 115 ? -4.105 5.833 7.150 1.00 95.38 115 ALA A O 1
ATOM 846 N N . LEU A 1 116 ? -3.974 3.638 7.588 1.00 96.56 116 LEU A N 1
ATOM 847 C CA . LEU A 1 116 ? -2.535 3.567 7.816 1.00 96.56 116 LEU A CA 1
ATOM 848 C C . LEU A 1 116 ? -1.972 2.569 6.814 1.00 96.56 116 LEU A C 1
ATOM 850 O O . LEU A 1 116 ? -2.416 1.426 6.782 1.00 96.56 116 LEU A O 1
ATOM 854 N N . GLN A 1 117 ? -0.981 2.969 6.028 1.00 97.38 117 GLN A N 1
ATOM 855 C CA . GLN A 1 117 ? -0.240 2.033 5.193 1.00 97.38 117 GLN A CA 1
ATOM 856 C C . GLN A 1 117 ? 1.213 2.024 5.635 1.00 97.38 117 GLN A C 1
ATOM 858 O O . GLN A 1 117 ? 1.831 3.077 5.801 1.00 97.38 117 GLN A O 1
ATOM 863 N N . VAL A 1 118 ? 1.765 0.832 5.816 1.00 97.69 118 VAL A N 1
ATOM 864 C CA . VAL A 1 118 ? 3.208 0.642 5.937 1.00 97.69 118 VAL A CA 1
ATOM 865 C C . VAL A 1 118 ? 3.679 -0.205 4.778 1.00 97.69 118 VAL A C 1
ATOM 867 O O . VAL A 1 118 ? 2.944 -1.060 4.283 1.00 97.69 118 VAL A O 1
ATOM 870 N N . LEU A 1 119 ? 4.914 0.020 4.355 1.00 97.06 119 LEU A N 1
ATOM 871 C CA . LEU A 1 119 ? 5.486 -0.721 3.250 1.00 97.06 119 LEU A CA 1
ATOM 872 C C . LEU A 1 119 ? 6.941 -1.084 3.495 1.00 97.06 119 LEU A C 1
ATOM 874 O O . LEU A 1 119 ? 7.676 -0.378 4.196 1.00 97.06 119 LEU A O 1
ATOM 878 N N . ARG A 1 120 ? 7.371 -2.143 2.820 1.00 97.06 120 ARG A N 1
ATOM 879 C CA . ARG A 1 120 ? 8.764 -2.556 2.695 1.00 97.06 120 ARG A CA 1
ATOM 880 C C . ARG A 1 120 ? 9.101 -2.777 1.226 1.00 97.06 120 ARG A C 1
ATOM 882 O O . ARG A 1 120 ? 8.347 -3.424 0.510 1.00 97.06 120 ARG A O 1
ATOM 889 N N . ASN A 1 121 ? 10.239 -2.251 0.776 1.00 96.88 121 ASN A N 1
ATOM 890 C CA . ASN A 1 121 ? 10.758 -2.602 -0.547 1.00 96.88 121 ASN A CA 1
ATOM 891 C C . ASN A 1 121 ? 11.458 -3.963 -0.447 1.00 96.88 121 ASN A C 1
ATOM 893 O O . ASN A 1 121 ? 12.118 -4.237 0.557 1.00 96.88 121 ASN A O 1
ATOM 897 N N . THR A 1 122 ? 11.362 -4.784 -1.483 1.00 97.12 122 THR A N 1
ATOM 898 C CA . THR A 1 122 ? 12.010 -6.097 -1.539 1.00 97.12 122 THR A CA 1
ATOM 899 C C . THR A 1 122 ? 12.795 -6.277 -2.831 1.00 97.12 122 THR A C 1
ATOM 901 O O . THR A 1 122 ? 12.499 -5.649 -3.848 1.00 97.12 122 THR A O 1
ATOM 904 N N . THR A 1 123 ? 13.815 -7.128 -2.784 1.00 97.38 123 THR A N 1
ATOM 905 C CA . THR A 1 123 ? 14.635 -7.524 -3.934 1.00 97.38 123 THR A CA 1
ATOM 906 C C . THR A 1 123 ? 15.048 -8.990 -3.808 1.00 97.38 123 THR A C 1
ATOM 908 O O . THR A 1 123 ? 14.879 -9.582 -2.742 1.00 97.38 123 THR A O 1
ATOM 911 N N . THR A 1 124 ? 15.596 -9.582 -4.865 1.00 97.25 124 THR A N 1
ATOM 912 C CA . THR A 1 124 ? 16.246 -10.899 -4.802 1.00 97.25 124 THR A CA 1
ATOM 913 C C . THR A 1 124 ? 17.756 -10.739 -4.610 1.00 97.25 124 THR A C 1
ATOM 915 O O . THR A 1 124 ? 18.400 -10.007 -5.362 1.00 97.25 124 THR A O 1
ATOM 918 N N . ASN A 1 125 ? 18.336 -11.412 -3.611 1.00 95.38 125 ASN A N 1
ATOM 919 C CA . ASN A 1 125 ? 19.786 -11.435 -3.392 1.00 95.38 125 ASN A CA 1
ATOM 920 C C . ASN A 1 125 ? 20.501 -12.407 -4.362 1.00 95.38 125 ASN A C 1
ATOM 922 O O . ASN A 1 125 ? 19.879 -13.036 -5.216 1.00 95.38 125 ASN A O 1
ATOM 926 N N . ALA A 1 126 ? 21.827 -12.527 -4.245 1.00 95.06 126 ALA A N 1
ATOM 927 C CA . ALA A 1 126 ? 22.624 -13.407 -5.108 1.00 95.06 126 ALA A CA 1
ATOM 928 C C . ALA A 1 126 ? 22.261 -14.900 -4.975 1.00 95.06 126 ALA A C 1
ATOM 930 O O . ALA A 1 126 ? 22.457 -15.655 -5.925 1.00 95.06 126 ALA A O 1
ATOM 931 N N . ASP A 1 127 ? 21.702 -15.299 -3.831 1.00 95.62 127 ASP A N 1
ATOM 932 C CA . ASP A 1 127 ? 21.292 -16.673 -3.531 1.00 95.62 127 ASP A CA 1
ATOM 933 C C . ASP A 1 127 ? 19.870 -16.989 -4.030 1.00 95.62 127 ASP A C 1
ATOM 935 O O . ASP A 1 127 ? 19.381 -18.106 -3.875 1.00 95.62 127 ASP A O 1
ATOM 939 N N . GLY A 1 128 ? 19.195 -16.022 -4.661 1.00 93.88 128 GLY A N 1
ATOM 940 C CA . GLY A 1 128 ? 17.823 -16.189 -5.136 1.00 93.88 128 GLY A CA 1
ATOM 941 C C . GLY A 1 128 ? 16.760 -15.951 -4.060 1.00 93.88 128 GLY A C 1
ATOM 942 O O . GLY A 1 128 ? 15.573 -16.138 -4.328 1.00 93.88 128 GLY A O 1
ATOM 943 N N . GLU A 1 129 ? 17.144 -15.502 -2.864 1.00 95.94 129 GLU A N 1
ATOM 944 C CA . GLU A 1 129 ? 16.220 -15.250 -1.760 1.00 95.94 129 GLU A CA 1
ATOM 945 C C . GLU A 1 129 ? 15.645 -13.835 -1.814 1.00 95.94 129 GLU A C 1
ATOM 947 O O . GLU A 1 129 ? 16.335 -12.865 -2.144 1.00 95.94 129 GLU A O 1
ATOM 952 N N . ARG A 1 130 ? 14.371 -13.701 -1.434 1.00 94.69 130 ARG A N 1
ATOM 953 C CA . ARG A 1 130 ? 13.735 -12.393 -1.280 1.00 94.69 130 ARG A CA 1
ATOM 954 C C . ARG A 1 130 ? 14.186 -11.747 0.024 1.00 94.69 130 ARG A C 1
ATOM 956 O O . ARG A 1 130 ? 13.961 -12.284 1.105 1.00 94.69 130 ARG A O 1
ATOM 963 N N . VAL A 1 131 ? 14.765 -10.560 -0.086 1.00 95.81 131 VAL A N 1
ATOM 964 C CA . VAL A 1 131 ? 15.285 -9.774 1.036 1.00 95.81 131 VAL A CA 1
ATOM 965 C C . VAL A 1 131 ? 14.733 -8.351 1.011 1.00 95.81 131 VAL A C 1
ATOM 967 O O . VAL A 1 131 ? 14.229 -7.877 -0.008 1.00 95.81 131 VAL A O 1
ATOM 970 N N . THR A 1 132 ? 14.835 -7.654 2.140 1.00 95.75 132 THR A N 1
ATOM 971 C CA . THR A 1 132 ? 14.537 -6.220 2.237 1.00 95.75 132 THR A CA 1
ATOM 972 C C . THR A 1 132 ? 15.488 -5.414 1.351 1.00 95.75 132 THR A C 1
ATOM 974 O O . THR A 1 132 ? 16.705 -5.515 1.496 1.00 95.75 132 THR A O 1
ATOM 977 N N . ASP A 1 133 ? 14.935 -4.561 0.489 1.00 94.69 133 ASP A N 1
ATOM 978 C CA . ASP A 1 133 ? 15.693 -3.583 -0.290 1.00 94.69 133 ASP A CA 1
ATOM 979 C C . ASP A 1 133 ? 15.729 -2.212 0.400 1.00 94.69 133 ASP A C 1
ATOM 981 O O . ASP A 1 133 ? 14.761 -1.765 1.029 1.00 94.69 133 ASP A O 1
ATOM 985 N N . GLN A 1 134 ? 16.856 -1.519 0.267 1.00 91.00 134 GLN A N 1
ATOM 986 C CA . GLN A 1 134 ? 17.108 -0.266 0.967 1.00 91.00 134 GLN A CA 1
ATOM 987 C C . GLN A 1 134 ? 16.624 0.935 0.142 1.00 91.00 134 GLN A C 1
ATOM 989 O O . GLN A 1 134 ? 17.021 1.104 -1.012 1.00 91.00 134 GLN A O 1
ATOM 994 N N . PRO A 1 135 ? 15.817 1.853 0.709 1.00 90.25 135 PRO A N 1
ATOM 995 C CA . PRO A 1 135 ? 15.434 3.067 -0.000 1.00 90.25 135 PRO A CA 1
ATOM 996 C C . PRO A 1 135 ? 16.644 3.927 -0.406 1.00 90.25 135 PRO A C 1
ATOM 998 O O . PRO A 1 135 ? 17.589 4.132 0.356 1.00 90.25 135 PRO A O 1
ATOM 1001 N N . THR A 1 136 ? 16.586 4.544 -1.583 1.00 87.81 136 THR A N 1
ATOM 1002 C CA . THR A 1 136 ? 17.683 5.397 -2.080 1.00 87.81 136 THR A CA 1
ATOM 1003 C C . THR A 1 136 ? 17.748 6.764 -1.390 1.00 87.81 136 THR A C 1
ATOM 1005 O O . THR A 1 136 ? 18.829 7.323 -1.201 1.00 87.81 136 THR A O 1
ATOM 1008 N N . SER A 1 137 ? 16.610 7.315 -0.959 1.00 90.19 137 SER A N 1
ATOM 1009 C CA . SER A 1 137 ? 16.566 8.612 -0.273 1.00 90.19 137 SER A CA 1
ATOM 1010 C C . SER A 1 137 ? 16.855 8.473 1.225 1.00 90.19 137 SER A C 1
ATOM 1012 O O . SER A 1 137 ? 16.232 7.643 1.892 1.00 90.19 137 SER A O 1
ATOM 1014 N N . ARG A 1 138 ? 17.693 9.361 1.776 1.00 91.25 138 ARG A N 1
ATOM 1015 C CA . ARG A 1 138 ? 18.024 9.405 3.214 1.00 91.25 138 ARG A CA 1
ATOM 1016 C C . ARG A 1 138 ? 16.784 9.462 4.112 1.00 91.25 138 ARG A C 1
ATOM 1018 O O . ARG A 1 138 ? 16.701 8.715 5.073 1.00 91.25 138 ARG A O 1
ATOM 1025 N N . GLY A 1 139 ? 15.798 10.299 3.779 1.00 90.31 139 GLY A N 1
ATOM 1026 C CA . GLY A 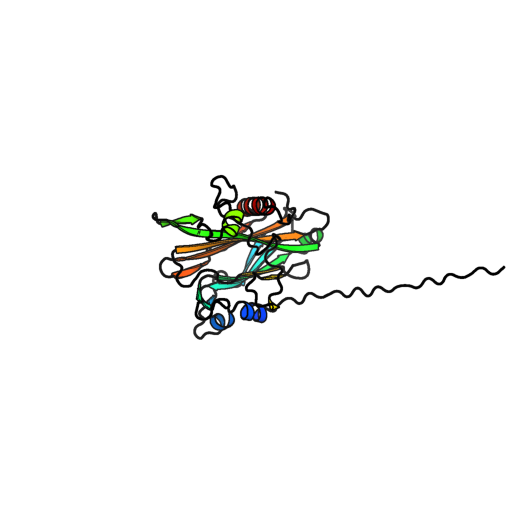1 139 ? 14.572 10.419 4.578 1.00 90.31 139 GLY A CA 1
ATOM 1027 C C . GLY A 1 139 ? 13.748 9.126 4.630 1.00 90.31 139 GLY A C 1
ATOM 1028 O O . GLY A 1 139 ? 13.201 8.784 5.674 1.00 90.31 139 GLY A O 1
ATOM 1029 N N . ARG A 1 140 ? 13.680 8.368 3.525 1.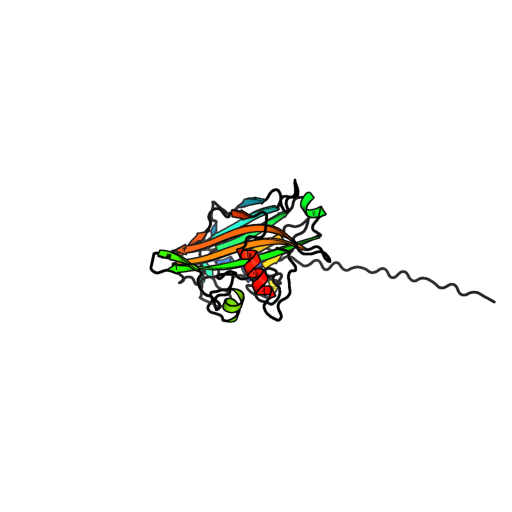00 91.44 140 ARG A N 1
ATOM 1030 C CA . ARG A 1 140 ? 13.017 7.052 3.527 1.00 91.44 140 ARG A CA 1
ATOM 1031 C C . ARG A 1 140 ? 13.821 6.013 4.305 1.00 91.44 140 ARG A C 1
ATOM 1033 O O . ARG A 1 140 ? 13.196 5.279 5.053 1.00 91.44 140 ARG A O 1
ATOM 1040 N N . ARG A 1 141 ? 15.159 6.000 4.200 1.00 93.44 141 ARG A N 1
ATOM 1041 C CA . ARG A 1 141 ? 16.015 5.103 5.002 1.00 93.44 141 ARG A CA 1
ATOM 1042 C C . ARG A 1 141 ? 15.890 5.351 6.499 1.00 93.44 141 ARG A C 1
ATOM 1044 O O . ARG A 1 141 ? 15.749 4.411 7.277 1.00 93.44 141 ARG A O 1
ATOM 1051 N N . ALA A 1 142 ? 15.875 6.624 6.888 1.00 92.06 142 ALA A N 1
ATOM 1052 C CA . ALA A 1 142 ? 15.648 7.023 8.266 1.00 92.06 142 ALA A CA 1
ATOM 1053 C C . ALA A 1 142 ? 14.283 6.536 8.766 1.00 92.06 142 ALA A C 1
ATOM 1055 O O . ALA A 1 142 ? 14.223 6.010 9.868 1.00 92.06 142 ALA A O 1
ATOM 1056 N N . ARG A 1 143 ? 13.216 6.629 7.959 1.00 93.25 143 ARG A N 1
ATOM 1057 C CA . ARG A 1 143 ? 11.877 6.119 8.313 1.00 93.25 143 ARG A CA 1
ATOM 1058 C C . ARG A 1 143 ? 11.780 4.594 8.355 1.00 93.25 143 ARG A C 1
ATOM 1060 O O . ARG A 1 143 ? 11.038 4.082 9.177 1.00 93.25 143 ARG A O 1
ATOM 1067 N N . SER A 1 144 ? 12.529 3.878 7.519 1.00 95.56 144 SER A N 1
ATOM 1068 C CA . SER A 1 144 ? 12.490 2.410 7.460 1.00 95.56 144 SER A CA 1
ATOM 1069 C C . SER A 1 144 ? 13.425 1.696 8.431 1.00 95.56 144 SER A C 1
ATOM 1071 O O . SER A 1 144 ? 13.326 0.481 8.596 1.00 95.56 144 SER A O 1
ATOM 1073 N N . GLY A 1 145 ? 14.360 2.411 9.060 1.00 94.50 145 GLY A N 1
ATOM 1074 C CA . GLY A 1 145 ? 15.402 1.778 9.880 1.00 94.50 145 GLY A CA 1
ATOM 1075 C C . GLY A 1 145 ? 16.551 1.207 9.073 1.00 94.50 145 GLY A C 1
ATOM 1076 O O . GLY A 1 145 ? 17.422 0.554 9.614 1.00 94.50 145 GLY A O 1
ATOM 1077 N N . SER A 1 146 ? 16.602 1.516 7.785 1.00 92.44 146 SER A N 1
ATOM 1078 C CA . SER A 1 146 ? 17.615 1.024 6.857 1.00 92.44 146 SER A CA 1
ATOM 1079 C C . SER A 1 146 ? 19.049 1.417 7.210 1.00 92.44 146 SER A C 1
ATOM 1081 O O . SER A 1 146 ? 19.979 0.697 6.866 1.00 92.44 146 SER A O 1
ATOM 1083 N N . ASP A 1 147 ? 19.230 2.562 7.870 1.00 88.19 147 ASP A N 1
ATOM 1084 C CA . ASP A 1 147 ? 20.546 3.046 8.303 1.00 88.19 147 ASP A CA 1
ATOM 1085 C C . ASP A 1 147 ? 20.952 2.492 9.694 1.00 88.19 147 ASP A C 1
ATOM 1087 O O . ASP A 1 147 ? 22.014 2.843 10.203 1.00 88.19 147 ASP A O 1
ATOM 1091 N N . ASP A 1 148 ? 20.117 1.655 10.325 1.00 90.00 148 ASP A N 1
ATOM 1092 C CA . ASP A 1 148 ? 20.297 1.133 11.685 1.00 90.00 148 ASP A CA 1
ATOM 1093 C C . ASP A 1 148 ? 19.985 -0.378 11.733 1.00 90.00 148 ASP A C 1
ATOM 1095 O O . ASP A 1 148 ? 18.818 -0.769 11.739 1.00 90.00 148 ASP A O 1
ATOM 1099 N N . PRO A 1 149 ? 21.003 -1.256 11.806 1.00 86.62 149 PRO A N 1
ATOM 1100 C CA . PRO A 1 149 ? 20.795 -2.704 11.788 1.00 86.62 149 PRO A CA 1
ATOM 1101 C C . PRO A 1 149 ? 20.047 -3.237 13.020 1.00 86.62 149 PRO A C 1
ATOM 1103 O O . PRO A 1 149 ? 19.606 -4.383 13.008 1.00 86.62 149 PRO A O 1
ATOM 1106 N N . THR A 1 150 ? 19.910 -2.435 14.081 1.00 91.69 150 THR A N 1
ATOM 1107 C CA . THR A 1 150 ? 19.155 -2.793 15.289 1.00 91.69 150 THR A CA 1
ATOM 1108 C C . THR A 1 150 ? 17.725 -2.262 15.279 1.00 91.69 150 THR A C 1
ATOM 1110 O O . THR A 1 150 ? 16.957 -2.552 16.196 1.00 91.69 150 THR A O 1
ATOM 1113 N N . ALA A 1 151 ? 17.338 -1.508 14.246 1.00 93.94 151 ALA A N 1
ATOM 1114 C CA . ALA A 1 151 ? 15.991 -0.983 14.130 1.00 93.94 151 ALA A CA 1
ATOM 1115 C C . ALA A 1 151 ? 14.977 -2.127 14.009 1.00 93.94 151 ALA A C 1
ATOM 1117 O O . ALA A 1 151 ? 14.999 -2.886 13.038 1.00 93.94 151 ALA A O 1
ATOM 1118 N N . ALA A 1 152 ? 14.035 -2.188 14.954 1.00 95.81 152 ALA A N 1
ATOM 1119 C CA . ALA A 1 152 ? 12.955 -3.178 14.956 1.00 95.81 152 ALA A CA 1
ATOM 1120 C C . ALA A 1 152 ? 12.146 -3.168 13.646 1.00 95.81 152 ALA A C 1
ATOM 1122 O O . ALA A 1 152 ? 11.744 -4.213 13.152 1.00 95.81 152 ALA A O 1
ATOM 1123 N N . SER A 1 153 ? 12.011 -1.996 13.014 1.00 93.50 153 SER A N 1
ATOM 1124 C CA . SER A 1 153 ? 11.269 -1.828 11.763 1.00 93.50 153 SER A CA 1
ATOM 1125 C C . SER A 1 153 ? 11.838 -2.621 10.583 1.00 93.50 153 SER A C 1
ATOM 1127 O O . SER A 1 153 ? 11.096 -2.896 9.648 1.00 93.50 153 SER A O 1
ATOM 1129 N N . GLN A 1 154 ? 13.125 -2.998 10.588 1.00 92.31 154 GLN A N 1
ATOM 1130 C CA . GLN A 1 154 ? 13.732 -3.917 9.605 1.00 92.31 154 GLN A CA 1
ATOM 1131 C C . GLN A 1 154 ? 13.373 -3.633 8.124 1.00 92.31 154 GLN A C 1
ATOM 1133 O O . GLN A 1 154 ? 13.154 -4.545 7.320 1.00 92.31 154 GLN A O 1
ATOM 1138 N N . GLY A 1 155 ? 13.300 -2.354 7.739 1.00 95.81 155 GLY A N 1
ATOM 1139 C CA . GLY A 1 155 ? 12.955 -1.915 6.381 1.00 95.81 155 GLY A CA 1
ATOM 1140 C C . GLY A 1 155 ? 11.494 -1.511 6.163 1.00 95.81 155 GLY A C 1
ATOM 1141 O O . GLY A 1 155 ? 11.197 -0.866 5.152 1.00 95.81 155 GLY A O 1
ATOM 1142 N N . TRP A 1 156 ? 10.597 -1.834 7.094 1.00 98.00 156 TRP A N 1
ATOM 1143 C CA . TRP A 1 156 ? 9.220 -1.350 7.101 1.00 98.00 156 TRP A CA 1
ATOM 1144 C C . TRP A 1 156 ? 9.164 0.123 7.489 1.00 98.00 156 TRP A C 1
ATOM 1146 O O . TRP A 1 156 ? 9.858 0.572 8.397 1.00 98.00 156 TRP A O 1
ATOM 1156 N N . ARG A 1 157 ? 8.329 0.891 6.795 1.00 97.19 157 ARG A N 1
ATOM 1157 C CA . ARG A 1 157 ? 8.095 2.312 7.077 1.00 97.19 157 ARG A CA 1
ATOM 1158 C C . ARG A 1 157 ? 6.637 2.662 6.862 1.00 97.19 157 ARG A C 1
ATOM 1160 O O . ARG A 1 157 ? 6.002 2.068 5.997 1.00 97.19 157 ARG A O 1
ATOM 1167 N N . VAL A 1 158 ? 6.160 3.687 7.559 1.00 96.38 158 VAL A N 1
ATOM 1168 C CA . VAL A 1 158 ? 4.901 4.352 7.206 1.00 96.38 158 VAL A CA 1
ATOM 1169 C C . VAL A 1 158 ? 5.012 4.941 5.801 1.00 96.38 158 VAL A C 1
ATOM 1171 O O . VAL A 1 158 ? 5.992 5.619 5.468 1.00 96.38 158 VAL A O 1
ATOM 1174 N N . ASP A 1 159 ? 4.020 4.644 4.970 1.00 93.06 159 ASP A N 1
ATOM 1175 C CA . ASP A 1 159 ? 3.923 5.100 3.591 1.00 93.06 159 ASP A CA 1
ATOM 1176 C C . ASP A 1 159 ? 3.215 6.453 3.510 1.00 93.06 159 ASP A C 1
ATOM 1178 O O . ASP A 1 159 ? 2.120 6.592 2.974 1.00 93.06 159 ASP A O 1
ATOM 1182 N N . SER A 1 160 ? 3.846 7.469 4.094 1.00 86.56 160 SER A N 1
ATOM 1183 C CA . SER A 1 160 ? 3.379 8.847 4.001 1.00 86.56 160 SER A CA 1
ATOM 1184 C C . SER A 1 160 ? 4.456 9.761 3.419 1.00 86.56 160 SER A C 1
ATOM 1186 O O . SER A 1 160 ? 5.663 9.627 3.671 1.00 86.56 160 SER A O 1
ATOM 1188 N N . GLY A 1 161 ? 4.023 10.717 2.594 1.00 76.94 161 GLY A N 1
ATOM 1189 C CA . GLY A 1 161 ? 4.902 11.735 2.019 1.00 76.94 161 GLY A CA 1
ATOM 1190 C C . GLY A 1 161 ? 5.422 12.734 3.060 1.00 76.94 161 GLY A C 1
ATOM 1191 O O . GLY A 1 161 ? 6.532 13.245 2.906 1.00 76.94 161 GLY A O 1
ATOM 1192 N N . GLY A 1 162 ? 4.668 12.953 4.144 1.00 86.44 162 GLY A N 1
ATOM 1193 C CA . GLY A 1 162 ? 4.887 14.021 5.124 1.00 86.44 162 GLY A CA 1
ATOM 1194 C C . GLY A 1 162 ? 5.130 13.548 6.561 1.00 86.44 162 GLY A C 1
ATOM 1195 O O . GLY A 1 162 ? 5.736 12.500 6.793 1.00 86.44 162 GLY A O 1
ATOM 1196 N N . THR A 1 163 ? 4.689 14.379 7.509 1.00 91.69 163 THR A N 1
ATOM 1197 C CA . THR A 1 163 ? 4.819 14.193 8.967 1.00 91.69 163 THR A CA 1
ATOM 1198 C C . THR A 1 163 ? 3.598 13.531 9.606 1.00 91.69 163 THR A C 1
ATOM 1200 O O . THR A 1 163 ? 3.655 13.167 10.776 1.00 91.69 163 THR A O 1
ATOM 1203 N N . ASP A 1 164 ? 2.504 13.376 8.859 1.00 91.88 164 ASP A N 1
ATOM 1204 C CA . ASP A 1 164 ? 1.299 12.663 9.287 1.00 91.88 164 ASP A CA 1
ATOM 1205 C C . ASP A 1 164 ? 1.432 11.170 8.921 1.00 91.88 164 ASP A C 1
ATOM 1207 O O . ASP A 1 164 ? 1.849 10.866 7.794 1.00 91.88 164 ASP A O 1
ATOM 1211 N N . PRO A 1 165 ? 1.153 10.230 9.843 1.00 93.38 165 PRO A N 1
ATOM 1212 C CA . PRO A 1 165 ? 1.221 8.802 9.555 1.00 93.38 165 PRO A CA 1
ATOM 1213 C C . PRO A 1 165 ? 0.018 8.260 8.765 1.00 93.38 165 PRO A C 1
ATOM 1215 O O . PRO A 1 165 ? 0.069 7.122 8.294 1.00 93.38 165 PRO A O 1
ATOM 1218 N N . ARG A 1 166 ? -1.056 9.039 8.602 1.00 92.69 166 ARG A N 1
ATOM 1219 C CA . ARG A 1 166 ? -2.195 8.669 7.755 1.00 92.69 166 ARG A CA 1
ATOM 1220 C C . ARG A 1 166 ? -1.742 8.488 6.310 1.00 92.69 166 ARG A C 1
ATOM 1222 O O . ARG A 1 166 ? -0.984 9.295 5.767 1.00 92.69 166 ARG A O 1
ATOM 1229 N N . TYR A 1 167 ? -2.231 7.430 5.674 1.00 90.19 167 TYR A N 1
ATOM 1230 C CA . TYR A 1 167 ? -2.011 7.211 4.251 1.00 90.19 167 TYR A CA 1
ATOM 1231 C C . TYR A 1 167 ? -2.765 8.279 3.454 1.00 90.19 167 TYR A C 1
ATOM 1233 O O . TYR A 1 167 ? -3.928 8.545 3.748 1.00 90.19 167 TYR A O 1
ATOM 1241 N N . GLY A 1 168 ? -2.078 8.907 2.496 1.00 73.19 168 GLY A N 1
ATOM 1242 C CA . GLY A 1 168 ? -2.386 10.227 1.935 1.00 73.19 168 GLY A CA 1
ATOM 1243 C C . GLY A 1 168 ? -3.863 10.631 1.923 1.00 73.19 168 GLY A C 1
ATOM 1244 O O . GLY A 1 168 ? -4.640 10.183 1.094 1.00 73.19 168 GLY A O 1
ATOM 1245 N N . THR A 1 169 ? -4.237 11.549 2.814 1.00 63.09 169 THR A N 1
ATOM 1246 C CA . THR A 1 169 ? -5.531 12.260 2.798 1.00 63.09 169 THR A CA 1
ATOM 1247 C C . THR A 1 169 ? -5.505 13.464 1.841 1.00 63.09 169 THR A C 1
ATOM 1249 O O . THR A 1 169 ? -6.286 14.406 1.974 1.00 63.09 169 THR A O 1
ATOM 1252 N N . GLY A 1 170 ? -4.545 13.474 0.909 1.00 51.25 170 GLY A N 1
ATOM 1253 C CA . GLY A 1 170 ? -4.285 14.578 -0.004 1.00 51.25 170 GLY A CA 1
ATOM 1254 C C . GLY A 1 170 ? -5.305 14.639 -1.135 1.00 51.25 170 GLY A C 1
ATOM 1255 O O . GLY A 1 170 ? -5.695 13.621 -1.701 1.00 51.25 170 GLY A O 1
ATOM 1256 N N . ASP A 1 171 ? -5.711 15.858 -1.479 1.00 47.53 171 ASP A N 1
ATOM 1257 C CA . ASP A 1 171 ? -6.606 16.135 -2.594 1.00 47.53 171 ASP A CA 1
ATOM 1258 C C . ASP A 1 171 ? -5.925 15.762 -3.926 1.00 47.53 171 ASP A C 1
ATOM 1260 O O . ASP A 1 171 ? -5.028 16.466 -4.415 1.00 47.53 171 ASP A O 1
ATOM 1264 N N . ALA A 1 172 ? -6.354 14.640 -4.515 1.00 44.03 172 ALA A N 1
ATOM 1265 C CA . ALA A 1 172 ? -5.883 14.146 -5.812 1.00 44.03 172 ALA A CA 1
ATOM 1266 C C . ALA A 1 172 ? -6.043 15.188 -6.943 1.00 44.03 172 ALA A C 1
ATOM 1268 O O . ALA A 1 172 ? -5.421 15.067 -8.001 1.00 44.03 172 ALA A O 1
ATOM 1269 N N . VAL A 1 173 ? -6.834 16.248 -6.724 1.00 45.47 173 VAL A N 1
ATOM 1270 C CA . VAL A 1 173 ? -7.094 17.328 -7.687 1.00 45.47 173 VAL A CA 1
ATOM 1271 C C . VAL A 1 173 ? -5.853 18.185 -7.984 1.00 45.47 173 VAL A C 1
ATOM 1273 O O . VAL A 1 173 ? -5.787 18.818 -9.037 1.00 45.47 173 VAL A O 1
ATOM 1276 N N . THR A 1 174 ? -4.814 18.178 -7.141 1.00 47.81 174 THR A N 1
ATOM 1277 C CA . THR A 1 174 ? -3.607 19.005 -7.373 1.00 47.81 174 THR A CA 1
ATOM 1278 C C . THR A 1 174 ? -2.590 18.409 -8.356 1.00 47.81 174 THR A C 1
ATOM 1280 O O . THR A 1 174 ? -1.537 19.005 -8.587 1.00 47.81 174 THR A O 1
ATOM 1283 N N . GLY A 1 175 ? -2.881 17.253 -8.967 1.00 44.34 175 GLY A N 1
ATOM 1284 C CA . GLY A 1 175 ? -1.952 16.580 -9.885 1.00 44.34 175 GLY A CA 1
ATOM 1285 C C . GLY A 1 175 ? -0.725 15.978 -9.189 1.00 44.34 175 GLY A C 1
ATOM 1286 O O . GLY A 1 175 ? 0.225 15.569 -9.859 1.00 44.34 175 GLY A O 1
ATOM 1287 N N . SER A 1 176 ? -0.734 15.921 -7.853 1.00 48.81 176 SER A N 1
ATOM 1288 C CA . SER A 1 176 ? 0.221 15.134 -7.080 1.00 48.81 176 SER A CA 1
ATOM 1289 C C . SER A 1 176 ? -0.155 13.657 -7.196 1.00 48.81 176 SER A C 1
ATOM 1291 O O . SER A 1 176 ? -1.309 13.294 -6.979 1.00 48.81 176 SER A O 1
ATOM 1293 N N . MET A 1 177 ? 0.813 12.793 -7.516 1.00 49.88 177 MET A N 1
ATOM 1294 C CA . MET A 1 177 ? 0.657 11.327 -7.497 1.00 49.88 177 MET A CA 1
ATOM 1295 C C . MET A 1 177 ? 0.596 10.785 -6.063 1.00 49.88 177 MET A C 1
ATOM 1297 O O . MET A 1 177 ? 1.082 9.683 -5.795 1.00 49.88 177 MET A O 1
ATOM 1301 N N . ASP A 1 178 ? 0.101 11.591 -5.125 1.00 55.47 178 ASP A N 1
ATOM 1302 C CA . ASP A 1 178 ? 0.048 11.174 -3.745 1.00 55.47 178 ASP A CA 1
ATOM 1303 C C . ASP A 1 178 ? -0.886 9.966 -3.635 1.00 55.47 178 ASP A C 1
ATOM 1305 O O . ASP A 1 178 ? -1.922 9.905 -4.311 1.00 55.47 178 ASP A O 1
ATOM 1309 N N . PRO A 1 179 ? -0.504 8.972 -2.819 1.00 58.00 179 PRO A N 1
ATOM 1310 C CA . PRO A 1 179 ? -1.419 7.916 -2.430 1.00 58.00 179 PRO A CA 1
ATOM 1311 C C . PRO A 1 179 ? -2.764 8.513 -2.013 1.00 58.00 179 PRO A C 1
ATOM 1313 O O . PRO A 1 179 ? -2.797 9.480 -1.255 1.00 58.00 179 PRO A O 1
ATOM 1316 N N . GLY A 1 180 ? -3.856 7.967 -2.547 1.00 72.06 180 GLY A N 1
ATOM 1317 C CA . GLY A 1 180 ? -5.186 8.520 -2.326 1.00 72.06 180 GLY A CA 1
ATOM 1318 C C . GLY A 1 180 ? -5.933 7.685 -1.306 1.00 72.06 180 GLY A C 1
ATOM 1319 O O . GLY A 1 180 ? -6.255 6.530 -1.591 1.00 72.06 180 GLY A O 1
ATOM 1320 N N . SER A 1 181 ? -6.236 8.262 -0.148 1.00 79.38 181 SER A N 1
ATOM 1321 C CA . SER A 1 181 ? -7.195 7.697 0.790 1.00 79.38 181 SER A CA 1
ATOM 1322 C C . SER A 1 181 ? -8.374 8.626 1.039 1.00 79.38 181 SER A C 1
ATOM 1324 O O . SER A 1 181 ? -8.248 9.849 1.033 1.00 79.38 181 SER A O 1
ATOM 1326 N N . GLU A 1 182 ? -9.535 8.020 1.253 1.00 86.56 182 GLU A N 1
ATOM 1327 C CA . GLU A 1 182 ? -10.742 8.709 1.692 1.00 86.56 182 GLU A CA 1
ATOM 1328 C C . GLU A 1 182 ? -11.135 8.166 3.057 1.00 86.56 182 GLU A C 1
ATOM 1330 O O . GLU A 1 182 ? -11.276 6.953 3.215 1.00 86.56 182 GLU A O 1
ATOM 1335 N N . THR A 1 183 ? -11.327 9.052 4.034 1.00 86.69 183 THR A N 1
ATOM 1336 C CA . THR A 1 183 ? -11.797 8.670 5.367 1.00 86.69 183 THR A CA 1
ATOM 1337 C C . THR A 1 183 ? -13.137 7.945 5.264 1.00 86.69 183 THR A C 1
ATOM 1339 O O . THR A 1 183 ? -14.099 8.465 4.703 1.00 86.69 183 THR A O 1
ATOM 1342 N N . GLY A 1 184 ? -13.192 6.747 5.834 1.00 84.94 184 GLY A N 1
ATOM 1343 C CA . GLY A 1 184 ? -14.409 5.972 5.982 1.00 84.94 184 GLY A CA 1
ATOM 1344 C C . GLY A 1 184 ? -15.187 6.343 7.238 1.00 84.94 184 GLY A C 1
ATOM 1345 O O . GLY A 1 184 ? -14.707 7.022 8.150 1.00 84.94 184 GLY A O 1
ATOM 1346 N N . SER A 1 185 ? -16.405 5.838 7.297 1.00 83.94 185 SER A N 1
ATOM 1347 C CA . SER A 1 185 ? -17.287 5.892 8.449 1.00 83.94 185 SER A CA 1
ATOM 1348 C C . SER A 1 185 ? -18.207 4.672 8.442 1.00 83.94 185 SER A C 1
ATOM 1350 O O . SER A 1 185 ? -18.115 3.782 7.598 1.00 83.94 185 SER A O 1
ATOM 1352 N N . ALA A 1 186 ? -19.148 4.667 9.369 1.00 73.50 186 ALA A N 1
ATOM 1353 C CA . ALA A 1 186 ? -20.301 3.786 9.365 1.00 73.50 186 ALA A CA 1
ATOM 1354 C C . ALA A 1 186 ? -21.072 3.742 8.027 1.00 73.50 186 ALA A C 1
ATOM 1356 O O . ALA A 1 186 ? -21.531 2.698 7.575 1.00 73.50 186 ALA A O 1
ATOM 1357 N N . GLN A 1 187 ? -21.221 4.887 7.360 1.00 81.38 187 GLN A N 1
ATOM 1358 C CA . GLN A 1 187 ? -22.064 5.000 6.165 1.00 81.38 187 GLN A CA 1
ATOM 1359 C C . GLN A 1 187 ? -21.269 5.056 4.859 1.00 81.38 187 GLN A C 1
ATOM 1361 O O . GLN A 1 187 ? -21.868 4.999 3.784 1.00 81.38 187 GLN A O 1
ATOM 1366 N N . ALA A 1 188 ? -19.944 5.179 4.933 1.00 88.06 188 ALA A N 1
ATOM 1367 C CA . ALA A 1 188 ? -19.076 5.307 3.771 1.00 88.06 188 ALA A CA 1
ATOM 1368 C C . ALA A 1 188 ? -17.829 4.429 3.935 1.00 88.06 188 ALA A C 1
ATOM 1370 O O . ALA A 1 188 ? -17.195 4.466 4.988 1.00 88.06 188 ALA A O 1
ATOM 1371 N N . PRO A 1 189 ? -17.439 3.644 2.920 1.00 91.94 189 PRO A N 1
ATOM 1372 C CA . PRO A 1 189 ? -16.231 2.842 3.018 1.00 91.94 189 PRO A CA 1
ATOM 1373 C C . PRO A 1 189 ? -14.992 3.737 3.128 1.00 91.94 189 PRO A C 1
ATOM 1375 O O . PRO A 1 189 ? -14.926 4.795 2.508 1.00 91.94 189 PRO A O 1
ATOM 1378 N N . LEU A 1 190 ? -13.979 3.267 3.852 1.00 93.69 190 LEU A N 1
ATOM 1379 C CA . LEU A 1 190 ? -12.620 3.789 3.709 1.00 93.69 190 LEU A CA 1
ATOM 1380 C C . LEU A 1 190 ? -12.098 3.341 2.342 1.00 93.69 190 LEU A C 1
ATOM 1382 O O . LEU A 1 190 ? -12.105 2.145 2.042 1.00 93.69 190 LEU A O 1
ATOM 1386 N N . ILE A 1 191 ? -11.635 4.275 1.517 1.00 93.88 191 ILE A N 1
ATOM 1387 C CA . ILE A 1 191 ? -11.095 3.960 0.189 1.00 93.88 191 ILE A CA 1
ATOM 1388 C C . ILE A 1 191 ? -9.589 4.172 0.205 1.00 93.88 191 ILE A C 1
ATOM 1390 O O . ILE A 1 191 ? -9.120 5.204 0.665 1.00 93.88 191 ILE A O 1
ATOM 1394 N N . VAL A 1 192 ? -8.835 3.205 -0.316 1.00 94.31 192 VAL A N 1
ATOM 1395 C CA . VAL A 1 192 ? -7.385 3.290 -0.525 1.00 94.31 192 VAL A CA 1
ATOM 1396 C C . VAL A 1 192 ? -7.075 3.017 -1.990 1.00 94.31 192 VAL A C 1
ATOM 1398 O O . VAL A 1 192 ? -7.535 2.017 -2.545 1.00 94.31 192 VAL A O 1
ATOM 1401 N N . ARG A 1 193 ? -6.292 3.897 -2.618 1.00 93.44 193 ARG A N 1
ATOM 1402 C CA . ARG A 1 193 ? -5.791 3.748 -3.988 1.00 93.44 193 ARG A CA 1
ATOM 1403 C C . ARG A 1 193 ? -4.270 3.890 -4.013 1.00 93.44 193 ARG A C 1
ATOM 1405 O O . ARG A 1 193 ? -3.745 4.909 -3.567 1.00 93.44 193 ARG A O 1
ATOM 1412 N N . ASP A 1 194 ? -3.594 2.896 -4.585 1.00 92.19 194 ASP A N 1
ATOM 1413 C CA . ASP A 1 194 ? -2.134 2.866 -4.743 1.00 92.19 194 ASP A CA 1
ATOM 1414 C C . ASP A 1 194 ? -1.775 2.495 -6.187 1.00 92.19 194 ASP A C 1
ATOM 1416 O O . ASP A 1 194 ? -2.349 1.557 -6.748 1.00 92.19 194 ASP A O 1
ATOM 1420 N N . ALA A 1 195 ? -0.857 3.248 -6.794 1.00 90.12 195 ALA A N 1
ATOM 1421 C CA . ALA A 1 195 ? -0.479 3.136 -8.198 1.00 90.12 195 ALA A CA 1
ATOM 1422 C C . ALA A 1 195 ? 0.896 2.454 -8.377 1.00 90.12 195 ALA A C 1
ATOM 1424 O O . ALA A 1 195 ? 1.740 2.485 -7.477 1.00 90.12 195 ALA A O 1
ATOM 1425 N N . PRO A 1 196 ? 1.193 1.897 -9.569 1.00 87.75 196 PRO A N 1
ATOM 1426 C CA . PRO A 1 196 ? 2.482 1.268 -9.840 1.00 87.75 196 PRO A CA 1
ATOM 1427 C C . PRO A 1 196 ? 3.659 2.210 -9.555 1.00 87.75 196 PRO A C 1
ATOM 1429 O O . PRO A 1 196 ? 3.645 3.381 -9.932 1.00 87.75 196 PRO A O 1
ATOM 1432 N N . GLY A 1 197 ? 4.704 1.692 -8.901 1.00 84.94 197 GLY A N 1
ATOM 1433 C CA . GLY A 1 197 ? 5.751 2.539 -8.315 1.00 84.94 197 GLY A CA 1
ATOM 1434 C C . GLY A 1 197 ? 7.195 2.195 -8.680 1.00 84.94 197 GLY A C 1
ATOM 1435 O O . GLY A 1 197 ? 8.097 2.896 -8.222 1.00 84.94 197 GLY A O 1
ATOM 1436 N N . HIS A 1 198 ? 7.449 1.136 -9.454 1.00 91.50 198 HIS A N 1
ATOM 1437 C CA . HIS A 1 198 ? 8.795 0.792 -9.929 1.00 91.50 198 HIS A CA 1
ATOM 1438 C C . HIS A 1 198 ? 8.973 1.203 -11.383 1.00 91.50 198 HIS A C 1
ATOM 1440 O O . HIS A 1 198 ? 8.041 1.097 -12.164 1.00 91.50 198 HIS A O 1
ATOM 1446 N N . TRP A 1 199 ? 10.170 1.620 -11.797 1.00 93.69 199 TRP A N 1
ATOM 1447 C CA . TRP A 1 199 ? 10.441 1.818 -13.225 1.00 93.69 199 TRP A CA 1
ATOM 1448 C C . TRP A 1 199 ? 10.209 0.527 -14.011 1.00 93.69 199 TRP A C 1
ATOM 1450 O O . TRP A 1 199 ? 10.489 -0.561 -13.512 1.00 93.69 199 TRP A O 1
ATOM 1460 N N . ASN A 1 200 ? 9.778 0.634 -15.269 1.00 92.31 200 ASN A N 1
ATOM 1461 C CA . ASN A 1 200 ? 9.564 -0.537 -16.127 1.00 92.31 200 ASN A CA 1
ATOM 1462 C C . ASN A 1 200 ? 10.836 -1.365 -16.406 1.00 92.31 200 ASN A C 1
ATOM 1464 O O . ASN A 1 200 ? 10.749 -2.482 -16.914 1.00 92.31 200 ASN A O 1
ATOM 1468 N N . THR A 1 201 ? 12.015 -0.839 -16.070 1.00 93.69 201 THR A N 1
ATOM 1469 C CA . THR A 1 201 ? 13.308 -1.534 -16.122 1.00 93.69 201 THR A CA 1
ATOM 1470 C C . THR A 1 201 ? 13.655 -2.281 -14.835 1.00 93.69 201 THR A C 1
ATOM 1472 O O . THR A 1 201 ? 14.646 -3.003 -14.819 1.00 93.69 201 THR A O 1
ATOM 1475 N N . ALA A 1 202 ? 12.897 -2.104 -13.749 1.00 93.81 202 ALA A N 1
ATOM 1476 C CA . ALA A 1 202 ? 13.123 -2.838 -12.509 1.00 93.81 202 ALA A CA 1
ATOM 1477 C C . ALA A 1 202 ? 12.884 -4.335 -12.734 1.00 93.81 202 ALA A C 1
ATOM 1479 O O . ALA A 1 202 ? 11.965 -4.718 -13.459 1.00 93.81 202 ALA A O 1
ATOM 1480 N N . ARG A 1 203 ? 13.728 -5.170 -12.135 1.00 96.56 203 ARG A N 1
ATOM 1481 C CA . ARG A 1 203 ? 13.678 -6.634 -12.195 1.00 96.56 203 ARG A CA 1
ATOM 1482 C C . ARG A 1 203 ? 14.003 -7.175 -10.819 1.00 96.56 203 ARG A C 1
ATOM 1484 O O . ARG A 1 203 ? 14.780 -6.541 -10.105 1.00 96.56 203 ARG A O 1
ATOM 1491 N N . SER A 1 204 ? 13.421 -8.319 -10.482 1.00 97.19 204 SER A N 1
ATOM 1492 C CA . SER A 1 204 ? 13.597 -8.970 -9.181 1.00 97.19 204 SER A CA 1
ATOM 1493 C C . SER A 1 204 ? 13.391 -8.002 -8.014 1.00 97.19 204 SER A C 1
ATOM 1495 O O . SER A 1 204 ? 14.196 -7.955 -7.091 1.00 97.19 204 SER A O 1
ATOM 1497 N N . ALA A 1 205 ? 12.345 -7.181 -8.099 1.00 97.19 205 ALA A N 1
ATOM 1498 C CA . ALA A 1 205 ? 12.072 -6.099 -7.163 1.00 97.19 205 ALA A CA 1
ATOM 1499 C C . ALA A 1 205 ? 10.581 -6.039 -6.847 1.00 97.19 205 ALA A C 1
ATOM 1501 O O . ALA A 1 205 ? 9.750 -6.273 -7.723 1.00 97.19 205 ALA A O 1
ATOM 1502 N N . GLY A 1 206 ? 10.230 -5.680 -5.621 1.00 97.00 206 GLY A N 1
ATOM 1503 C CA . GLY A 1 206 ? 8.840 -5.635 -5.201 1.00 97.00 206 GLY A CA 1
ATOM 1504 C C . GLY A 1 206 ? 8.590 -4.728 -4.015 1.00 97.00 206 GLY A C 1
ATOM 1505 O O . GLY A 1 206 ? 9.483 -4.042 -3.503 1.00 97.00 206 GLY A O 1
ATOM 1506 N N . LYS A 1 207 ? 7.337 -4.743 -3.578 1.00 97.31 207 LYS A N 1
ATOM 1507 C CA . LYS A 1 207 ? 6.885 -4.065 -2.371 1.00 97.31 207 LYS A CA 1
ATOM 1508 C C . LYS A 1 207 ? 5.893 -4.946 -1.633 1.00 97.31 207 LYS A C 1
ATOM 1510 O O . LYS A 1 207 ? 4.986 -5.493 -2.255 1.00 97.31 207 LYS A O 1
ATOM 1515 N N . ASP A 1 208 ? 6.066 -5.014 -0.323 1.00 97.81 208 ASP A N 1
ATOM 1516 C CA . ASP A 1 208 ? 5.096 -5.587 0.603 1.00 97.81 208 ASP A CA 1
ATOM 1517 C C . ASP A 1 208 ? 4.396 -4.432 1.321 1.00 97.81 208 ASP A C 1
ATOM 1519 O O . ASP A 1 208 ? 5.056 -3.458 1.701 1.00 97.81 208 ASP A O 1
ATOM 1523 N N . PHE A 1 209 ? 3.091 -4.547 1.535 1.00 98.25 209 PHE A N 1
ATOM 1524 C CA . PHE A 1 209 ? 2.264 -3.537 2.183 1.00 98.25 209 PHE A CA 1
ATOM 1525 C C . PHE A 1 209 ? 1.377 -4.167 3.244 1.00 98.25 209 PHE A C 1
ATOM 1527 O O . PHE A 1 209 ? 0.752 -5.198 3.014 1.00 98.25 209 PHE A O 1
ATOM 1534 N N . TYR A 1 210 ? 1.241 -3.479 4.370 1.00 98.62 210 TYR A N 1
ATOM 1535 C CA . TYR A 1 210 ? 0.065 -3.629 5.215 1.00 98.62 210 TYR A CA 1
ATOM 1536 C C . TYR A 1 210 ? -0.758 -2.356 5.108 1.00 98.62 210 TYR A C 1
ATOM 1538 O O . TYR A 1 210 ? -0.264 -1.278 5.440 1.00 98.62 210 TYR A O 1
ATOM 1546 N N . THR A 1 211 ? -2.008 -2.492 4.678 1.00 98.25 211 THR A N 1
ATOM 1547 C CA . THR A 1 211 ? -3.000 -1.414 4.707 1.00 98.25 211 THR A CA 1
ATOM 1548 C C . THR A 1 211 ? -3.974 -1.704 5.835 1.00 98.25 211 THR A C 1
ATOM 1550 O O . THR A 1 211 ? -4.667 -2.720 5.822 1.00 98.25 211 THR A O 1
ATOM 1553 N N . CYS A 1 212 ? -4.007 -0.826 6.827 1.00 98.12 212 CYS A N 1
ATOM 1554 C CA . CYS A 1 212 ? -4.812 -0.954 8.028 1.00 98.12 212 CYS A CA 1
ATOM 1555 C C . CYS A 1 212 ? -5.932 0.081 8.046 1.00 98.12 212 CYS A C 1
ATOM 1557 O O . CYS A 1 212 ? -5.706 1.257 7.756 1.00 98.12 212 CYS A O 1
ATOM 1559 N N . ALA A 1 213 ? -7.118 -0.363 8.448 1.00 96.62 213 ALA A N 1
ATOM 1560 C CA . ALA A 1 213 ? -8.214 0.514 8.823 1.00 96.62 213 ALA A CA 1
ATOM 1561 C C . ALA A 1 213 ? -8.033 0.915 10.293 1.00 96.62 213 ALA A C 1
ATOM 1563 O O . ALA A 1 213 ? -7.996 0.054 11.179 1.00 96.62 213 ALA A O 1
ATOM 1564 N N . VAL A 1 214 ? -7.885 2.212 10.550 1.00 95.44 214 VAL A N 1
ATOM 1565 C CA . VAL A 1 214 ? -7.637 2.771 11.879 1.00 95.44 214 VAL A CA 1
ATOM 1566 C C . VAL A 1 214 ? -8.852 3.568 12.317 1.00 95.44 214 VAL A C 1
ATOM 1568 O O . VAL A 1 214 ? -9.222 4.558 11.700 1.00 95.44 214 VAL A O 1
ATOM 1571 N N . CYS A 1 215 ? -9.471 3.116 13.393 1.00 92.62 215 CYS A N 1
ATOM 1572 C CA . CYS A 1 215 ? -10.545 3.800 14.078 1.00 92.62 215 CYS A CA 1
ATOM 1573 C C . CYS A 1 215 ? -9.998 5.023 14.821 1.00 92.62 215 CYS A C 1
ATOM 1575 O O . CYS A 1 215 ? -9.131 4.889 15.689 1.00 92.62 215 CYS A O 1
ATOM 1577 N N . GLU A 1 216 ? -10.515 6.202 14.495 1.00 89.44 216 GLU A N 1
ATOM 1578 C CA . GLU A 1 216 ? -10.220 7.453 15.182 1.00 89.44 216 GLU A CA 1
ATOM 1579 C C . GLU A 1 216 ? -11.403 7.824 16.079 1.00 89.44 216 GLU A C 1
ATOM 1581 O O . GLU A 1 216 ? -12.529 7.975 15.610 1.00 89.44 216 GLU A O 1
ATOM 1586 N N . ASN A 1 217 ? -11.143 7.988 17.378 1.00 80.25 217 ASN A N 1
ATOM 1587 C CA . ASN A 1 217 ? -12.150 8.400 18.356 1.00 80.25 217 ASN A CA 1
ATOM 1588 C C . ASN A 1 217 ? -11.607 9.495 19.264 1.00 80.25 217 ASN A C 1
ATOM 1590 O O . ASN A 1 217 ? -11.262 9.210 20.406 1.00 80.25 217 ASN A O 1
ATOM 1594 N N . PRO A 1 218 ? -11.494 10.751 18.825 1.00 62.97 218 PRO A N 1
ATOM 1595 C CA . PRO A 1 218 ? -11.035 11.815 19.709 1.00 62.97 218 PRO A CA 1
ATOM 1596 C C . PRO A 1 218 ? -11.983 11.962 20.920 1.00 62.97 218 PRO A C 1
ATOM 1598 O O . PRO A 1 218 ? -13.198 11.982 20.736 1.00 62.97 218 PRO A O 1
ATOM 1601 N N . PRO A 1 219 ? -11.492 12.094 22.170 1.00 66.81 219 PRO A N 1
ATOM 1602 C CA . PRO A 1 219 ? -10.095 12.171 22.618 1.00 66.81 219 PRO A CA 1
ATOM 1603 C C . PRO A 1 219 ? -9.457 10.816 22.991 1.00 66.81 219 PRO A C 1
ATOM 1605 O O . PRO A 1 219 ? -8.355 10.793 23.538 1.00 66.81 219 PRO A O 1
ATOM 1608 N N . ALA A 1 220 ? -10.151 9.699 22.781 1.00 74.94 220 ALA A N 1
ATOM 1609 C CA . ALA A 1 220 ? -9.617 8.360 22.991 1.00 74.94 220 ALA A CA 1
ATOM 1610 C C . ALA A 1 220 ? -8.479 8.023 22.005 1.00 74.94 220 ALA A C 1
ATOM 1612 O O . ALA A 1 220 ? -8.258 8.688 20.991 1.00 74.94 220 ALA A O 1
ATOM 1613 N N . GLN A 1 221 ? -7.716 6.988 22.354 1.00 86.50 221 GLN A N 1
ATOM 1614 C CA . GLN A 1 221 ? -6.633 6.467 21.524 1.00 86.50 221 GLN A CA 1
ATOM 1615 C C . GLN A 1 221 ? -7.181 5.873 20.223 1.00 86.50 221 GLN A C 1
ATOM 1617 O O . GLN A 1 221 ? -8.258 5.271 20.217 1.00 86.50 221 GLN A O 1
ATOM 1622 N N . ALA A 1 222 ? -6.425 6.030 19.136 1.00 92.06 222 ALA A N 1
ATOM 1623 C CA . ALA A 1 222 ? -6.755 5.396 17.868 1.00 92.06 222 ALA A CA 1
ATOM 1624 C C . ALA A 1 222 ? -6.559 3.876 17.979 1.00 92.06 222 ALA A C 1
ATOM 1626 O O . ALA A 1 222 ? -5.721 3.404 18.746 1.00 92.06 222 ALA A O 1
ATOM 1627 N N . GLN A 1 223 ? -7.335 3.091 17.234 1.00 92.94 223 GLN A N 1
ATOM 1628 C CA . GLN A 1 223 ? -7.277 1.627 17.299 1.00 92.94 223 GLN A CA 1
ATOM 1629 C C . GLN A 1 223 ? -7.270 1.014 15.905 1.00 92.94 223 GLN A C 1
ATOM 1631 O O . GLN A 1 223 ? -8.048 1.403 15.038 1.00 92.94 223 GLN A O 1
ATOM 1636 N N . VAL A 1 224 ? -6.417 0.016 15.680 1.00 95.19 224 VAL A N 1
ATOM 1637 C CA . VAL A 1 224 ? -6.416 -0.734 14.419 1.00 95.19 224 VAL A CA 1
ATOM 1638 C C . VAL A 1 224 ? -7.586 -1.710 14.421 1.00 95.19 224 VAL A C 1
ATOM 1640 O O . VAL A 1 224 ? -7.593 -2.664 15.194 1.00 95.19 224 VAL A O 1
ATOM 1643 N N . LEU A 1 225 ? -8.556 -1.486 13.533 1.00 95.00 225 LEU A N 1
ATOM 1644 C CA . LEU A 1 225 ? -9.687 -2.396 13.320 1.00 95.00 225 LEU A CA 1
ATOM 1645 C C . LEU A 1 225 ? -9.248 -3.691 12.638 1.00 95.00 225 LEU A C 1
ATOM 1647 O O . LEU A 1 225 ? -9.813 -4.757 12.870 1.00 95.00 225 LEU A O 1
ATOM 1651 N N . GLY A 1 226 ? -8.229 -3.582 11.794 1.00 96.38 226 GLY A N 1
ATOM 1652 C CA . GLY A 1 226 ? -7.601 -4.698 11.120 1.00 96.38 226 GLY A CA 1
ATOM 1653 C C . GLY A 1 226 ? -6.725 -4.225 9.972 1.00 96.38 226 GLY A C 1
ATOM 1654 O O . GLY A 1 226 ? -6.766 -3.056 9.581 1.00 96.38 226 GLY A O 1
ATOM 1655 N N . CYS A 1 227 ? -5.932 -5.143 9.434 1.00 98.50 227 CYS A N 1
ATOM 1656 C CA . CYS A 1 227 ? -5.039 -4.887 8.314 1.00 98.50 227 CYS A CA 1
ATOM 1657 C C . CYS A 1 227 ? -5.177 -5.961 7.242 1.00 98.50 227 CYS A C 1
ATOM 1659 O O . CYS A 1 227 ? -5.414 -7.131 7.548 1.00 98.50 227 CYS A O 1
ATOM 1661 N N . VAL A 1 228 ? -4.933 -5.576 5.994 1.00 98.69 228 VAL A N 1
ATOM 1662 C CA . VAL A 1 228 ? -4.702 -6.498 4.884 1.00 98.69 228 VAL A CA 1
ATOM 1663 C C . VAL A 1 228 ? -3.248 -6.405 4.427 1.00 98.69 228 VAL A C 1
ATOM 1665 O O . VAL A 1 228 ? -2.724 -5.315 4.196 1.00 98.69 228 VAL A O 1
ATOM 1668 N N . HIS A 1 229 ? -2.595 -7.559 4.331 1.00 98.69 229 HIS A N 1
ATOM 1669 C CA . HIS A 1 229 ? -1.271 -7.738 3.756 1.00 98.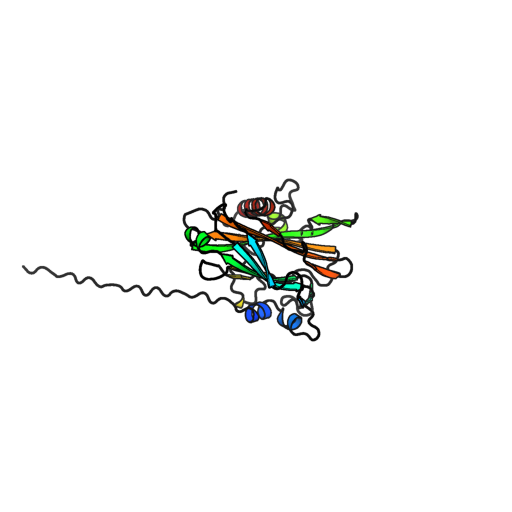69 229 HIS A CA 1
ATOM 1670 C C . HIS A 1 229 ? -1.416 -8.046 2.270 1.00 98.69 229 HIS A C 1
ATOM 1672 O O . HIS A 1 229 ? -2.060 -9.024 1.881 1.00 98.69 229 HIS A O 1
ATOM 1678 N N . TRP A 1 230 ? -0.812 -7.207 1.447 1.00 98.50 230 TRP A N 1
ATOM 1679 C CA . TRP A 1 230 ? -0.780 -7.358 0.001 1.00 98.50 230 TRP A CA 1
ATOM 1680 C C . TRP A 1 230 ? 0.537 -6.801 -0.522 1.00 98.50 230 TRP A C 1
ATOM 1682 O O . TRP A 1 230 ? 1.314 -6.186 0.204 1.00 98.50 230 TRP A O 1
ATOM 1692 N N . GLY A 1 231 ? 0.804 -7.014 -1.796 1.00 97.69 231 GLY A N 1
ATOM 1693 C CA . GLY A 1 231 ? 2.014 -6.508 -2.404 1.00 97.69 231 GLY A CA 1
ATOM 1694 C C . GLY A 1 231 ? 2.160 -6.984 -3.819 1.00 97.69 231 GLY A C 1
ATOM 1695 O O . GLY A 1 231 ? 1.217 -7.488 -4.431 1.00 97.69 231 GLY A O 1
ATOM 1696 N N . TYR A 1 232 ? 3.352 -6.777 -4.348 1.00 98.12 232 TYR A N 1
ATOM 1697 C CA . TYR A 1 232 ? 3.704 -7.254 -5.665 1.00 98.12 232 TYR A CA 1
ATOM 1698 C C . TYR A 1 232 ? 5.188 -7.514 -5.782 1.00 98.12 232 TYR A C 1
ATOM 1700 O O . TYR A 1 232 ? 6.014 -6.936 -5.069 1.00 98.12 232 TYR A O 1
ATOM 1708 N N . PHE A 1 233 ? 5.519 -8.350 -6.754 1.00 98.00 233 PHE A N 1
ATOM 1709 C CA . PHE A 1 233 ? 6.881 -8.608 -7.162 1.00 98.00 233 PHE A CA 1
ATOM 1710 C C . PHE A 1 233 ? 6.996 -8.556 -8.677 1.00 98.00 233 PHE A C 1
ATOM 1712 O O . PHE A 1 233 ? 6.119 -9.027 -9.399 1.00 98.00 233 PHE A O 1
ATOM 1719 N N . ILE A 1 234 ? 8.082 -7.958 -9.150 1.00 98.06 234 ILE A N 1
ATOM 1720 C CA . ILE A 1 234 ? 8.482 -7.942 -10.548 1.00 98.06 234 ILE A CA 1
ATOM 1721 C C . ILE A 1 234 ? 9.575 -8.986 -10.694 1.00 98.06 234 ILE A C 1
ATOM 1723 O O . ILE A 1 234 ? 10.649 -8.834 -10.112 1.00 98.06 234 ILE A O 1
ATOM 1727 N N . ASP A 1 235 ? 9.313 -10.033 -11.465 1.00 97.06 235 ASP A N 1
ATOM 1728 C CA . ASP A 1 235 ? 10.270 -11.118 -11.656 1.00 97.06 235 ASP A CA 1
ATOM 1729 C C . ASP A 1 235 ? 11.488 -10.700 -12.513 1.00 97.06 235 ASP A C 1
ATOM 1731 O O . ASP A 1 235 ? 11.640 -9.551 -12.949 1.00 97.06 235 ASP A O 1
ATOM 1735 N N . ALA A 1 236 ? 12.390 -11.651 -12.764 1.00 96.50 236 ALA A N 1
ATOM 1736 C CA . ALA A 1 236 ? 13.581 -11.426 -13.583 1.00 96.50 236 ALA A CA 1
ATOM 1737 C C . ALA A 1 236 ? 13.260 -11.104 -15.059 1.00 96.50 236 ALA A C 1
ATOM 1739 O O . ALA A 1 236 ? 14.077 -10.485 -15.743 1.00 96.50 236 ALA A O 1
ATOM 1740 N N . SER A 1 237 ? 12.078 -11.484 -15.558 1.00 96.69 237 SER A N 1
ATOM 1741 C CA . SER A 1 237 ? 11.615 -11.156 -16.912 1.00 96.69 237 SER A CA 1
ATOM 1742 C C . SER A 1 237 ? 11.008 -9.749 -16.999 1.00 96.69 237 SER A C 1
ATOM 1744 O O . SER A 1 237 ? 11.024 -9.120 -18.060 1.00 96.69 237 SER A O 1
ATOM 1746 N N . GLY A 1 238 ? 10.568 -9.198 -15.866 1.00 96.00 238 GLY A N 1
ATOM 1747 C CA . GLY A 1 238 ? 9.875 -7.916 -15.779 1.00 96.00 238 GLY A CA 1
ATOM 1748 C C . GLY A 1 238 ? 8.365 -8.050 -15.645 1.00 96.00 238 GLY A C 1
ATOM 1749 O O . GLY A 1 238 ? 7.667 -7.044 -15.756 1.00 96.00 238 GLY A O 1
ATOM 1750 N N . HIS A 1 239 ? 7.852 -9.255 -15.415 1.00 97.00 239 HIS A N 1
ATOM 1751 C CA . HIS A 1 239 ? 6.435 -9.471 -15.179 1.00 97.00 239 HIS A CA 1
ATOM 1752 C C . HIS A 1 239 ? 6.089 -9.129 -13.727 1.00 97.00 239 HIS A C 1
ATOM 1754 O O . HIS A 1 239 ? 6.701 -9.658 -12.801 1.00 97.00 239 HIS A O 1
ATOM 1760 N N . ALA A 1 240 ? 5.132 -8.217 -13.539 1.00 97.56 240 ALA A N 1
ATOM 1761 C CA . ALA A 1 240 ? 4.604 -7.866 -12.227 1.00 97.56 240 ALA A CA 1
ATOM 1762 C C . ALA A 1 240 ? 3.440 -8.794 -11.862 1.00 97.56 240 ALA A C 1
ATOM 1764 O O . ALA A 1 240 ? 2.499 -8.934 -12.642 1.00 97.56 240 ALA A O 1
ATOM 1765 N N . ALA A 1 241 ? 3.475 -9.361 -10.661 1.00 97.88 241 ALA A N 1
ATOM 1766 C CA . ALA A 1 241 ? 2.394 -10.162 -10.098 1.00 97.88 241 ALA A CA 1
ATOM 1767 C C . ALA A 1 241 ? 2.134 -9.760 -8.644 1.00 97.88 241 ALA A C 1
ATOM 1769 O O . ALA A 1 241 ? 3.043 -9.285 -7.960 1.00 97.88 241 ALA A O 1
ATOM 1770 N N . PHE A 1 242 ? 0.901 -9.957 -8.175 1.00 98.31 242 PHE A N 1
ATOM 1771 C CA . PHE A 1 242 ? 0.578 -9.804 -6.759 1.00 98.31 242 PHE A CA 1
ATOM 1772 C C . PHE A 1 242 ? 1.334 -10.822 -5.908 1.00 98.31 242 PHE A C 1
ATOM 1774 O O . PHE A 1 242 ? 1.463 -11.985 -6.289 1.00 98.31 242 PHE A O 1
ATOM 1781 N N . ASP A 1 243 ? 1.805 -10.372 -4.750 1.00 97.06 243 ASP A N 1
ATOM 1782 C CA . ASP A 1 243 ? 2.493 -11.209 -3.775 1.00 97.06 243 ASP A CA 1
ATOM 1783 C C . ASP A 1 243 ? 2.413 -10.567 -2.371 1.00 97.06 243 ASP A C 1
ATOM 1785 O O . ASP A 1 243 ? 2.925 -9.457 -2.206 1.00 97.06 243 ASP A O 1
ATOM 1789 N N . PRO A 1 244 ? 1.767 -11.201 -1.371 1.00 97.44 244 PRO A N 1
ATOM 1790 C CA . PRO A 1 244 ? 1.155 -12.528 -1.435 1.00 97.44 244 PRO A CA 1
ATOM 1791 C C . PRO A 1 244 ? -0.071 -12.584 -2.349 1.00 97.44 244 PRO A C 1
ATOM 1793 O O . PRO A 1 244 ? -0.800 -11.606 -2.530 1.00 97.44 244 PRO A O 1
ATOM 1796 N N . LYS A 1 245 ? -0.301 -13.774 -2.905 1.00 96.88 245 LYS A N 1
ATOM 1797 C CA . LYS A 1 245 ? -1.488 -14.118 -3.684 1.00 96.88 245 LYS A CA 1
ATOM 1798 C C . LYS A 1 245 ? -2.066 -15.446 -3.163 1.00 96.88 245 LYS A C 1
ATOM 1800 O O . LYS A 1 245 ? -1.436 -16.484 -3.366 1.00 96.88 245 LYS A O 1
ATOM 1805 N N . PRO A 1 246 ? -3.236 -15.443 -2.497 1.00 97.31 246 PRO A N 1
ATOM 1806 C CA . PRO A 1 246 ? -4.075 -14.276 -2.205 1.00 97.31 246 PRO A CA 1
ATOM 1807 C C . PRO A 1 246 ? -3.487 -13.360 -1.104 1.00 97.31 246 PRO A C 1
ATOM 1809 O O . PRO A 1 246 ? -2.683 -13.827 -0.294 1.00 97.31 246 PRO A O 1
ATOM 1812 N N . PRO A 1 247 ? -3.919 -12.085 -1.030 1.00 98.44 247 PRO A N 1
ATOM 1813 C CA . PRO A 1 247 ? -3.793 -11.244 0.160 1.00 98.44 247 PRO A CA 1
ATOM 1814 C C . PRO A 1 247 ? -4.239 -11.942 1.454 1.00 98.44 247 PRO A C 1
ATOM 1816 O O . PRO A 1 247 ? -5.111 -12.814 1.438 1.00 98.44 247 PRO A O 1
ATOM 1819 N N . THR A 1 248 ? -3.674 -11.529 2.591 1.00 98.44 248 THR A N 1
ATOM 1820 C CA . THR A 1 248 ? -3.994 -12.093 3.918 1.00 98.44 248 THR A CA 1
ATOM 1821 C C . THR A 1 248 ? -4.455 -11.014 4.890 1.00 98.44 248 THR A C 1
ATOM 1823 O O . THR A 1 248 ? -3.978 -9.886 4.831 1.00 98.44 248 THR A O 1
ATOM 1826 N N . THR A 1 249 ? -5.367 -11.329 5.810 1.00 98.38 249 THR A N 1
ATOM 1827 C CA . THR A 1 249 ? -5.892 -10.363 6.790 1.00 98.38 249 THR A CA 1
ATOM 1828 C C . THR A 1 249 ? -5.371 -10.603 8.203 1.00 98.38 249 THR A C 1
ATOM 1830 O O . THR A 1 249 ? -5.005 -11.717 8.578 1.00 98.38 249 THR A O 1
ATOM 1833 N N . HIS A 1 250 ? -5.341 -9.533 8.999 1.00 98.00 250 HIS A N 1
ATOM 1834 C CA . HIS A 1 250 ? -4.851 -9.515 10.374 1.00 98.00 250 HIS A CA 1
ATOM 1835 C C . HIS A 1 250 ? -5.811 -8.719 11.257 1.00 98.00 250 HIS A C 1
ATOM 1837 O O . HIS A 1 250 ? -6.016 -7.529 11.031 1.00 98.00 250 HIS A O 1
ATOM 1843 N N . ALA A 1 251 ? -6.384 -9.371 12.273 1.00 95.94 251 ALA A N 1
ATOM 1844 C CA . ALA A 1 251 ? -7.359 -8.760 13.183 1.00 95.94 251 ALA A CA 1
ATOM 1845 C C . ALA A 1 251 ? -6.761 -7.707 14.136 1.00 95.94 251 ALA A C 1
ATOM 1847 O O . ALA A 1 251 ? -7.497 -6.948 14.759 1.00 95.94 251 ALA A O 1
ATOM 1848 N N . THR A 1 252 ? -5.435 -7.667 14.256 1.00 94.50 252 THR A N 1
ATOM 1849 C CA . THR A 1 252 ? -4.671 -6.685 15.033 1.00 94.50 252 THR A CA 1
ATOM 1850 C C . THR A 1 252 ? -3.531 -6.136 14.182 1.00 94.50 252 THR A C 1
ATOM 1852 O O . THR A 1 252 ? -3.214 -6.701 13.133 1.00 94.50 252 THR A O 1
ATOM 1855 N N . ALA A 1 253 ? -2.900 -5.048 14.630 1.00 96.75 253 ALA A N 1
ATOM 1856 C CA . ALA A 1 253 ? -1.708 -4.509 13.984 1.00 96.75 253 ALA A CA 1
ATOM 1857 C C . ALA A 1 253 ? -0.565 -5.545 14.006 1.00 96.75 253 ALA A C 1
ATOM 1859 O O . ALA A 1 253 ? -0.086 -5.886 15.093 1.00 96.75 253 ALA A O 1
ATOM 1860 N N . PRO A 1 254 ? -0.092 -6.041 12.848 1.00 97.69 254 PRO A N 1
ATOM 1861 C CA . PRO A 1 254 ? 1.079 -6.913 12.788 1.00 97.69 254 PRO A CA 1
ATOM 1862 C C . PRO A 1 254 ? 2.324 -6.193 13.306 1.00 97.69 254 PRO A C 1
ATOM 1864 O O . PRO A 1 254 ? 2.416 -4.971 13.186 1.00 97.69 254 PRO A O 1
ATOM 1867 N N . GLN A 1 255 ? 3.312 -6.936 13.813 1.00 97.94 255 GLN A N 1
ATOM 1868 C CA . GLN A 1 255 ? 4.548 -6.364 14.373 1.00 97.94 255 GLN A CA 1
ATOM 1869 C C . GLN A 1 255 ? 5.214 -5.354 13.421 1.00 97.94 255 GLN A C 1
ATOM 1871 O O . GLN A 1 255 ? 5.667 -4.299 13.843 1.00 97.94 255 GLN A O 1
ATOM 1876 N N . GLN A 1 256 ? 5.180 -5.626 12.114 1.00 98.06 256 GLN A N 1
ATOM 1877 C CA . GLN A 1 256 ? 5.719 -4.750 11.071 1.00 98.06 256 GLN A CA 1
ATOM 1878 C C . GLN A 1 256 ? 5.060 -3.363 11.056 1.00 98.06 256 GLN A C 1
ATOM 1880 O O . GLN A 1 256 ? 5.734 -2.362 10.819 1.00 98.06 256 GLN A O 1
ATOM 1885 N N . VAL A 1 257 ? 3.751 -3.297 11.315 1.00 98.19 257 VAL A N 1
ATOM 1886 C CA . VAL A 1 257 ? 3.003 -2.039 11.437 1.00 98.19 257 VAL A CA 1
ATOM 1887 C C . VAL A 1 257 ? 3.397 -1.320 12.722 1.00 98.19 257 VAL A C 1
ATOM 1889 O O . VAL A 1 257 ? 3.681 -0.123 12.678 1.00 98.19 257 VAL A O 1
ATOM 1892 N N . GLN A 1 258 ? 3.469 -2.049 13.840 1.00 98.19 258 GLN A N 1
ATOM 1893 C CA . GLN A 1 258 ? 3.827 -1.492 15.148 1.00 98.19 258 GLN A CA 1
ATOM 1894 C C . GLN A 1 258 ? 5.229 -0.871 15.129 1.00 98.19 258 GLN A C 1
ATOM 1896 O O . GLN A 1 258 ? 5.408 0.282 15.524 1.00 98.19 258 GLN A O 1
ATOM 1901 N N . ASP A 1 259 ? 6.214 -1.601 14.602 1.00 97.88 259 ASP A N 1
ATOM 1902 C CA . ASP A 1 259 ? 7.608 -1.165 14.548 1.00 97.88 259 ASP A CA 1
ATOM 1903 C C . ASP A 1 259 ? 7.797 0.016 13.591 1.00 97.88 259 ASP A C 1
ATOM 1905 O O . ASP A 1 259 ? 8.508 0.976 13.906 1.00 97.88 259 ASP A O 1
ATOM 1909 N N . ALA A 1 260 ? 7.150 -0.029 12.421 1.00 97.88 260 ALA A N 1
ATOM 1910 C CA . ALA A 1 260 ? 7.207 1.055 11.447 1.00 97.88 260 ALA A CA 1
ATOM 1911 C C . ALA A 1 260 ? 6.568 2.341 11.982 1.00 97.88 260 ALA A C 1
ATOM 1913 O O . ALA A 1 260 ? 7.137 3.419 11.793 1.00 97.88 260 ALA A O 1
ATOM 1914 N N . LEU A 1 261 ? 5.416 2.240 12.656 1.00 97.69 261 LEU A N 1
ATOM 1915 C CA . LEU A 1 261 ? 4.746 3.398 13.240 1.00 97.69 261 LEU A CA 1
ATOM 1916 C C . LEU A 1 261 ? 5.529 3.950 14.432 1.00 97.69 261 LEU A C 1
ATOM 1918 O O . LEU A 1 261 ? 5.826 5.139 14.448 1.00 97.69 261 LEU A O 1
ATOM 1922 N N . THR A 1 262 ? 5.963 3.098 15.366 1.00 97.00 262 THR A N 1
ATOM 1923 C CA . THR A 1 262 ? 6.796 3.510 16.512 1.00 97.00 262 THR A CA 1
ATOM 1924 C C . THR A 1 262 ? 8.034 4.266 16.041 1.00 97.00 262 THR A C 1
ATOM 1926 O O . THR A 1 262 ? 8.377 5.329 16.562 1.00 97.00 262 THR A O 1
ATOM 1929 N N . ARG A 1 263 ? 8.694 3.755 14.996 1.00 96.19 263 ARG A N 1
ATOM 1930 C CA . ARG A 1 263 ? 9.841 4.432 14.399 1.00 96.19 263 ARG A CA 1
ATOM 1931 C C . ARG A 1 263 ? 9.464 5.766 13.762 1.00 96.19 263 ARG A C 1
ATOM 1933 O O . ARG A 1 263 ? 10.204 6.734 13.925 1.00 96.19 263 ARG A O 1
ATOM 1940 N N . PHE A 1 264 ? 8.364 5.816 13.016 1.00 96.06 264 PHE A N 1
ATOM 1941 C CA . PHE A 1 264 ? 7.883 7.049 12.405 1.00 96.06 264 PHE A CA 1
ATOM 1942 C C . PHE A 1 264 ? 7.618 8.124 13.464 1.00 96.06 264 PHE A C 1
ATOM 1944 O O . PHE A 1 264 ? 8.097 9.243 13.310 1.00 96.06 264 PHE A O 1
ATOM 1951 N N . GLU A 1 265 ? 6.932 7.786 14.552 1.00 95.75 265 GLU A N 1
ATOM 1952 C CA . GLU A 1 265 ? 6.615 8.716 15.642 1.00 95.75 265 GLU A CA 1
ATOM 1953 C C . GLU A 1 265 ? 7.854 9.150 16.438 1.00 95.75 265 GLU A C 1
ATOM 1955 O O . GLU A 1 265 ? 7.911 10.270 16.942 1.00 95.75 265 GLU A O 1
ATOM 1960 N N . GLY A 1 266 ? 8.889 8.306 16.497 1.00 94.94 266 GLY A N 1
ATOM 1961 C CA . GLY A 1 266 ? 10.175 8.647 17.108 1.00 94.94 266 GLY A CA 1
ATOM 1962 C C . GLY A 1 266 ? 10.998 9.688 16.333 1.00 94.94 266 GLY A C 1
ATOM 1963 O O . GLY A 1 266 ? 11.995 10.194 16.855 1.00 94.94 266 GLY A O 1
ATOM 1964 N N . ILE A 1 267 ? 10.622 10.027 15.095 1.00 94.00 267 ILE A N 1
ATOM 1965 C CA . ILE A 1 267 ? 11.306 11.054 14.300 1.00 94.00 267 ILE A CA 1
ATOM 1966 C C . ILE A 1 267 ? 10.758 12.435 14.671 1.00 94.00 267 ILE A C 1
ATOM 1968 O O . ILE A 1 267 ? 9.575 12.720 14.506 1.00 94.00 267 ILE A O 1
ATOM 1972 N N . SER A 1 268 ? 11.646 13.324 15.124 1.00 95.50 268 SER A N 1
ATOM 1973 C CA . SER A 1 268 ? 11.284 14.695 15.502 1.00 95.50 268 SER A CA 1
ATOM 1974 C C . SER A 1 268 ? 10.519 15.424 14.391 1.00 95.50 268 SER A C 1
ATOM 1976 O O . SER A 1 268 ? 10.962 15.458 13.241 1.00 95.50 268 SER A O 1
ATOM 1978 N N . GLY A 1 269 ? 9.387 16.029 14.759 1.00 94.25 269 GLY A N 1
ATOM 1979 C CA . GLY A 1 269 ? 8.490 16.749 13.852 1.00 94.25 269 GLY A CA 1
ATOM 1980 C C . GLY A 1 269 ? 7.350 15.905 13.277 1.00 94.25 269 GLY A C 1
ATOM 1981 O O . GLY A 1 269 ? 6.409 16.484 12.737 1.00 94.25 269 GLY A O 1
ATOM 1982 N N . ASN A 1 270 ? 7.389 14.578 13.419 1.00 95.06 270 ASN A N 1
ATOM 1983 C CA . ASN A 1 270 ? 6.270 13.727 13.030 1.00 95.06 270 ASN A CA 1
ATOM 1984 C C . ASN A 1 270 ? 5.133 13.785 14.056 1.00 95.06 270 ASN A C 1
ATOM 1986 O O . ASN A 1 270 ? 5.347 13.936 15.259 1.00 95.06 270 ASN A O 1
ATOM 1990 N N . THR A 1 271 ? 3.905 13.673 13.561 1.00 93.56 271 THR A N 1
ATOM 1991 C CA . THR A 1 271 ? 2.695 13.591 14.375 1.00 93.56 271 THR A CA 1
ATOM 1992 C C . THR A 1 271 ? 2.508 12.156 14.858 1.00 93.56 271 THR A C 1
ATOM 1994 O O . THR A 1 271 ? 2.635 11.219 14.073 1.00 93.56 271 THR A O 1
ATOM 1997 N N . SER A 1 272 ? 2.195 11.980 16.144 1.00 93.06 272 SER A N 1
ATOM 1998 C CA . SER A 1 272 ? 1.803 10.671 16.676 1.00 93.06 272 SER A CA 1
ATOM 1999 C C . SER A 1 272 ? 0.386 10.323 16.228 1.00 93.06 272 SER A C 1
ATOM 2001 O O . SER A 1 272 ? -0.513 11.164 16.287 1.00 93.06 272 SER A O 1
ATOM 2003 N N . TYR A 1 273 ? 0.190 9.080 15.800 1.00 91.81 273 TYR A N 1
ATOM 2004 C CA . TYR A 1 273 ? -1.126 8.507 15.544 1.00 91.81 273 TYR A CA 1
ATOM 2005 C C . TYR A 1 273 ? -1.805 8.045 16.842 1.00 91.81 273 TYR A C 1
ATOM 2007 O O . TYR A 1 273 ? -3.017 7.849 16.860 1.00 91.81 273 TYR A O 1
ATOM 2015 N N . ASN A 1 274 ? -1.046 7.898 17.937 1.00 90.50 274 ASN A N 1
ATOM 2016 C CA . ASN A 1 274 ? -1.547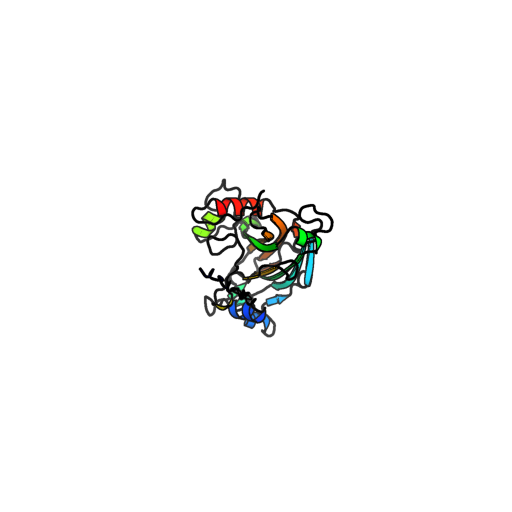 7.533 19.264 1.00 90.50 274 ASN A CA 1
ATOM 2017 C C . ASN A 1 274 ? -2.327 6.199 19.272 1.00 90.50 274 ASN A C 1
ATOM 2019 O O . ASN A 1 274 ? -3.408 6.101 19.861 1.00 90.50 274 ASN A O 1
ATOM 2023 N N . ILE A 1 275 ? -1.778 5.186 18.590 1.00 92.25 275 ILE A N 1
ATOM 2024 C CA . ILE A 1 275 ? -2.286 3.808 18.599 1.00 92.25 275 ILE A CA 1
ATOM 2025 C C . ILE A 1 275 ? -1.545 3.013 19.690 1.00 92.25 275 ILE A C 1
ATOM 2027 O O . ILE A 1 275 ? -0.313 2.997 19.674 1.00 92.25 275 ILE A O 1
ATOM 2031 N N . PRO A 1 276 ? -2.242 2.349 20.630 1.00 89.19 276 PRO A N 1
ATOM 2032 C CA . PRO A 1 276 ? -1.612 1.492 21.623 1.00 89.19 276 PRO A CA 1
ATOM 2033 C C . PRO A 1 276 ? -1.285 0.126 21.002 1.00 89.19 276 PRO A C 1
ATOM 2035 O O . PRO A 1 276 ? -2.124 -0.465 20.315 1.00 89.19 276 PRO A O 1
ATOM 2038 N N . PHE A 1 277 ? -0.082 -0.376 21.273 1.00 87.38 277 PHE A N 1
ATOM 2039 C CA . PHE A 1 277 ? 0.384 -1.704 20.877 1.00 87.38 277 PHE A CA 1
ATOM 2040 C C . PHE A 1 277 ? 0.826 -2.507 22.099 1.00 87.38 277 PHE A C 1
ATOM 2042 O O . PHE A 1 277 ? 1.393 -1.887 23.031 1.00 87.38 277 PHE A O 1
#

Mean predicted aligned error: 6.67 Å

Solvent-accessible surface area (backbone atoms only — not comparable to full-atom values): 14698 Å² total; per-residue (Å²): 138,85,83,82,84,82,81,83,80,81,79,80,78,79,77,78,78,78,75,79,80,76,78,49,71,67,55,44,33,52,39,51,28,36,48,66,16,62,67,35,91,76,46,42,38,40,74,38,81,89,45,37,69,39,69,52,70,34,76,44,19,73,76,37,83,72,11,32,40,34,44,29,23,73,36,31,24,29,33,39,28,50,34,68,96,44,81,96,40,47,20,25,30,43,36,40,29,36,39,35,43,56,30,80,56,41,37,80,75,26,71,35,27,41,45,36,29,29,35,27,42,31,28,53,50,99,88,70,46,83,42,74,38,75,59,88,49,69,72,54,16,66,35,9,23,61,85,35,96,81,36,81,20,67,32,18,14,52,56,36,97,68,45,52,56,50,25,28,77,56,71,50,86,75,57,50,72,60,45,37,34,44,73,11,37,72,90,39,53,25,37,41,37,47,67,50,79,38,53,59,83,52,48,37,35,32,38,43,33,40,47,24,43,28,31,42,36,89,94,55,68,24,42,52,47,24,28,40,38,36,33,30,38,19,36,83,88,47,56,34,42,67,36,53,75,73,61,48,73,35,47,47,75,51,69,59,50,51,31,5,45,55,47,40,43,70,38,89,85,33,46,73,74,56,60,86,130

Nearest PDB structures (foldseek):
  8ow2-assembly1_A  TM=2.925E-01  e=7.977E-01  Homo sapiens
  7adi-assembly1_A-2  TM=3.311E-01  e=1.748E+00  Paramagnetospirillum magnetotacticum
  6ht9-assembly1_B  TM=1.620E-01  e=9.395E+00  Mus musculus